Protein AF-0000000079853721 (afdb_homodimer)

Solvent-accessible surface area (backbone atoms only — not comparable to full-atom values): 17428 Å² total; per-residue (Å²): 110,68,63,58,52,51,51,51,51,51,57,69,67,42,56,65,66,54,44,51,52,56,44,37,73,60,39,28,44,70,46,52,76,46,48,70,42,84,54,47,46,58,46,92,50,29,60,43,34,37,37,31,34,40,27,36,40,35,49,54,22,34,38,36,37,49,49,72,69,41,55,60,40,28,73,72,57,79,36,62,90,55,81,46,73,24,47,33,38,35,36,38,28,25,29,38,27,42,48,16,36,41,36,45,54,25,39,39,29,36,43,18,27,39,33,61,55,11,32,36,78,58,67,39,64,55,40,23,30,28,36,15,75,69,41,39,80,76,48,40,44,67,56,51,44,69,75,39,69,89,63,53,40,78,51,72,85,46,53,72,69,55,41,49,53,52,50,28,61,75,67,70,103,108,69,64,59,50,52,51,50,51,50,56,70,68,43,56,64,66,54,42,52,51,56,44,39,75,62,38,29,44,70,45,53,76,49,47,71,43,84,57,48,46,58,45,94,50,29,59,44,33,37,39,32,35,40,28,36,39,35,50,53,22,34,38,35,36,49,51,67,61,43,55,35,38,27,74,71,58,81,36,63,54,44,40,40,68,24,46,33,39,36,36,38,43,24,43,40,26,42,46,16,35,41,36,46,55,25,39,39,27,36,49,19,36,41,33,60,54,11,31,38,77,56,68,39,62,54,41,23,29,30,37,41,50,62,42,38,80,76,46,39,44,66,56,51,43,71,76,40,68,88,71,67,79,93,51,88,85,46,52,73,68,57,41,51,52,53,49,30,61,76,67,66,106

InterPro domains:
  IPR001451 Hexapeptide repeat [PF14602] (90-122)
  IPR011004 Trimeric LpxA-like superfamily [SSF51161] (23-145)
  IPR018357 Hexapeptide transferase, conserved site [PS00101] (96-124)
  IPR050179 Transferase hexapeptide repeat [PTHR43300] (20-149)

Sequence (346 aa):
MVKKIMQKIAFDLAKGEKVNNILRRKGITIGKNCELHKNVIWGSEPYLIELGDNVRVTEGVKFITHDGGAWVLRNDGRLKNADLFGRIVVKDNVHIGLNSILMPGVTIGSNSVVGCGAIVTKDVPENTIVAGVPARVIETIDEYYEKNKDKCDYTKHMDSNEKREYLNKKYALMVKKIMQKIAFDLAKGEKVNNILRRKGITIGKNCELHKNVIWGSEPYLIELGDNVRVTEGVKFITHDGGAWVLRNDGRLKNADLFGRIVVKDNVHIGLNSILMPGVTIGSNSVVGCGAIVTKDVPENTIVAGVPARVIETIDEYYEKNKDKCDYTKHMDSNEKREYLNKKYAL

Secondary structure (DSSP, 8-state):
-HHHHHHHHHHHH--THHHHHHHHHTT-EE-SS-EE-SS-B--S-GGGEEE-SSEEE-TT-EE--B-TTHHHHHHTTTTTT---B--EEE-SSEEE-TT-EEPTT-EEPSSEEE-TT-EE-S-B-TTEEEETTTTEEEEEHHHHHHHHTTT-B--TT--HHHHHHHHHHHHT-/-HHHHHHHHHHHH--THHHHHHHHHTT-EE-SS-EE-SS-B--S-GGGEEE-SS-EE-TT-EE--B-TTHHHHHHTTTTTT-B-B--EEE-SS-EE-TT-EEPTT-EEPSS-EEPTT-EE-S-B-TTEEEETTTTEEEEEHHHHHHHHTTT----TTS-HHHHHHHHHHHHT-

Foldseek 3Di:
DVVVVVVVVVCVPDADVRVVVVLVVVQEAEEAPEHEDSQEACEPPVVLEYAYEQEYHDHQEYEHFWDPVCVVCCVVPNAPPDTGGAHEYEYYNEYEAANEYEYGHEYEAACEYEYHNEYDPYYHHHQFYWGDVPIDTDGGVVVVCVVCVVPDDPCPVPDPVRVVVVVCVVVVD/DVVVVVVVVVCVPDADVRVVVVLVVVQEAEEAPEHEDSQEACEPCVNLEYAYYQEYHDHQEYEHFWDPVCVVVCVVPNQPPDIGGAHEYEYYNEYEAANEYEYGHEYEAACEYEYHNEYDPYYHYHQFYWGDVPIDTPGGVVVVCVVCVVPDDPCVVPDPVRVVVVVCVVVVD

Structure (mmCIF, N/CA/C/O backbone):
data_AF-0000000079853721-model_v1
#
loop_
_entity.id
_entity.type
_entity.pdbx_description
1 polymer Acyltransferase
#
loop_
_atom_site.group_PDB
_atom_site.id
_atom_site.type_symbol
_atom_site.label_atom_id
_atom_site.label_alt_id
_atom_site.label_comp_id
_atom_site.label_asym_id
_atom_site.label_entity_id
_atom_site.label_seq_id
_atom_site.pdbx_PDB_ins_code
_atom_site.Cartn_x
_atom_site.Cartn_y
_atom_site.Cartn_z
_atom_site.occupancy
_atom_site.B_iso_or_equiv
_atom_site.auth_seq_id
_atom_site.auth_comp_id
_atom_site.auth_asym_id
_atom_site.auth_atom_id
_atom_site.pdbx_PDB_model_num
ATOM 1 N N . MET A 1 1 ? -7.699 -28.906 16.547 1 69.5 1 MET A N 1
ATOM 2 C CA . MET A 1 1 ? -7.723 -27.484 16.875 1 69.5 1 MET A CA 1
ATOM 3 C C . MET A 1 1 ? -6.355 -27.016 17.359 1 69.5 1 MET A C 1
ATOM 5 O O . MET A 1 1 ? -5.84 -25.984 16.891 1 69.5 1 MET A O 1
ATOM 9 N N . VAL A 1 2 ? -5.828 -27.781 18.219 1 75.62 2 VAL A N 1
ATOM 10 C CA . VAL A 1 2 ? -4.539 -27.438 18.797 1 75.62 2 VAL A CA 1
ATOM 11 C C . VAL A 1 2 ? -3.453 -27.469 17.734 1 75.62 2 VAL A C 1
ATOM 13 O O . VAL A 1 2 ? -2.604 -26.578 17.672 1 75.62 2 VAL A O 1
ATOM 16 N N . LYS A 1 3 ? -3.539 -28.406 16.812 1 76 3 LYS A N 1
ATOM 17 C CA . LYS A 1 3 ? -2.557 -28.531 15.742 1 76 3 LYS A CA 1
ATOM 18 C C . LYS A 1 3 ? -2.602 -27.328 14.805 1 76 3 LYS A C 1
ATOM 20 O O . LYS A 1 3 ? -1.56 -26.812 14.398 1 76 3 LYS A O 1
ATOM 25 N N . LYS A 1 4 ? -3.688 -26.969 14.469 1 80.69 4 LYS A N 1
ATOM 26 C CA . LYS A 1 4 ? -3.854 -25.812 13.586 1 80.69 4 LYS A CA 1
ATOM 27 C C . LYS A 1 4 ? -3.314 -24.547 14.234 1 80.69 4 LYS A C 1
ATOM 29 O O . LYS A 1 4 ? -2.713 -23.703 13.562 1 80.69 4 LYS A O 1
ATOM 34 N N . ILE A 1 5 ? -3.623 -24.375 15.414 1 83.31 5 ILE A N 1
ATOM 35 C CA . ILE A 1 5 ? -3.15 -23.219 16.172 1 83.31 5 ILE A CA 1
ATOM 36 C C . ILE A 1 5 ? -1.626 -23.234 16.234 1 83.31 5 ILE A C 1
ATOM 38 O O . ILE A 1 5 ? -0.979 -22.203 16.031 1 83.31 5 ILE A O 1
ATOM 42 N N . MET A 1 6 ? -1.067 -24.391 16.5 1 82.5 6 MET A N 1
ATOM 43 C CA . MET A 1 6 ? 0.384 -24.531 16.578 1 82.5 6 MET A CA 1
ATOM 44 C C . MET A 1 6 ? 1.036 -24.219 15.234 1 82.5 6 MET A C 1
ATOM 46 O O . MET A 1 6 ? 2.098 -23.594 15.188 1 82.5 6 MET A O 1
ATOM 50 N N . GLN A 1 7 ? 0.419 -24.688 14.203 1 81.62 7 GLN A N 1
ATOM 51 C CA . GLN A 1 7 ? 0.931 -24.422 12.867 1 81.62 7 GLN A CA 1
ATOM 52 C C . GLN A 1 7 ? 0.891 -22.922 12.555 1 81.62 7 GLN A C 1
ATOM 54 O O . GLN A 1 7 ? 1.818 -22.391 11.938 1 81.62 7 GLN A O 1
ATOM 59 N N . LYS A 1 8 ? -0.228 -22.359 12.953 1 82.94 8 LYS A N 1
ATOM 60 C CA . LYS A 1 8 ? -0.357 -20.906 12.75 1 82.94 8 LYS A CA 1
ATOM 61 C C . LYS A 1 8 ? 0.717 -20.156 13.523 1 82.94 8 LYS A C 1
ATOM 63 O O . LYS A 1 8 ? 1.312 -19.203 12.992 1 82.94 8 LYS A O 1
ATOM 68 N N . ILE A 1 9 ? 0.96 -20.469 14.656 1 84.88 9 ILE A N 1
ATOM 69 C CA . ILE A 1 9 ? 1.972 -19.828 15.492 1 84.88 9 ILE A CA 1
ATOM 70 C C . ILE A 1 9 ? 3.354 -20.031 14.883 1 84.88 9 ILE A C 1
ATOM 72 O O . ILE A 1 9 ? 4.148 -19.094 14.797 1 84.88 9 ILE A O 1
ATOM 76 N N . ALA A 1 10 ? 3.59 -21.219 14.445 1 81.25 10 ALA A N 1
ATOM 77 C CA . ALA A 1 10 ? 4.871 -21.531 13.812 1 81.25 10 ALA A CA 1
ATOM 78 C C . ALA A 1 10 ? 5.094 -20.656 12.578 1 81.25 10 ALA A C 1
ATOM 80 O O . ALA A 1 10 ? 6.199 -20.172 12.352 1 81.25 10 ALA A O 1
ATOM 81 N N . PHE A 1 11 ? 4.035 -20.562 11.875 1 84.81 11 PHE A N 1
ATOM 82 C CA . PHE A 1 11 ? 4.117 -19.719 10.688 1 84.81 11 PHE A CA 1
ATOM 83 C C . PHE A 1 11 ? 4.379 -18.266 11.07 1 84.81 11 PHE A C 1
ATOM 85 O O . PHE A 1 11 ? 5.207 -17.594 10.453 1 84.81 11 PHE A O 1
ATOM 92 N N . ASP A 1 12 ? 3.781 -17.844 12.062 1 86.94 12 ASP A N 1
ATOM 93 C CA . ASP A 1 12 ? 3.918 -16.469 12.516 1 86.94 12 ASP A CA 1
ATOM 94 C C . ASP A 1 12 ? 5.336 -16.188 13.008 1 86.94 12 ASP A C 1
ATOM 96 O O . ASP A 1 12 ? 5.844 -15.078 12.859 1 86.94 12 ASP A O 1
ATOM 100 N N . LEU A 1 13 ? 5.98 -17.125 13.43 1 88.31 13 LEU A N 1
ATOM 101 C CA . LEU A 1 13 ? 7.309 -16.969 14.016 1 88.31 13 LEU A CA 1
ATOM 102 C C . LEU A 1 13 ? 8.398 -17.203 12.969 1 88.31 13 LEU A C 1
ATOM 104 O O . LEU A 1 13 ? 9.555 -16.828 13.18 1 88.31 13 LEU A O 1
ATOM 108 N N . ALA A 1 14 ? 8.039 -17.812 11.914 1 87.31 14 ALA A N 1
ATOM 109 C CA . ALA A 1 14 ? 9.008 -18.172 10.883 1 87.31 14 ALA A CA 1
ATOM 110 C C . ALA A 1 14 ? 9.555 -16.922 10.195 1 87.31 14 ALA A C 1
ATOM 112 O O . ALA A 1 14 ? 8.891 -15.883 10.156 1 87.31 14 ALA A O 1
ATOM 113 N N . LYS A 1 15 ? 10.844 -17.094 9.766 1 87.94 15 LYS A N 1
ATOM 114 C CA . LYS A 1 15 ? 11.477 -16 9.031 1 87.94 15 LYS A CA 1
ATOM 115 C C . LYS A 1 15 ? 12.305 -16.531 7.867 1 87.94 15 LYS A C 1
ATOM 117 O O . LYS A 1 15 ? 12.773 -17.672 7.902 1 87.94 15 LYS A O 1
ATOM 122 N N . GLY A 1 16 ? 12.367 -15.68 6.906 1 91.19 16 GLY A N 1
ATOM 123 C CA . GLY A 1 16 ? 13.258 -16.016 5.809 1 91.19 16 GLY A CA 1
ATOM 124 C C . GLY A 1 16 ? 12.883 -17.297 5.102 1 91.19 16 GLY A C 1
ATOM 125 O O . GLY A 1 16 ? 11.734 -17.469 4.684 1 91.19 16 GLY A O 1
ATOM 126 N N . GLU A 1 17 ? 13.883 -18.172 4.996 1 94.06 17 GLU A N 1
ATOM 127 C CA . GLU A 1 17 ? 13.727 -19.391 4.211 1 94.06 17 GLU A CA 1
ATOM 128 C C . GLU A 1 17 ? 12.75 -20.344 4.883 1 94.06 17 GLU A C 1
ATOM 130 O O . GLU A 1 17 ? 12.125 -21.172 4.215 1 94.06 17 GLU A O 1
ATOM 135 N N . LYS A 1 18 ? 12.586 -20.234 6.145 1 94.62 18 LYS A N 1
ATOM 136 C CA . LYS A 1 18 ? 11.617 -21.078 6.824 1 94.62 18 LYS A CA 1
ATOM 137 C C . LYS A 1 18 ? 10.195 -20.781 6.348 1 94.62 18 LYS A C 1
ATOM 139 O O . LYS A 1 18 ? 9.383 -21.703 6.195 1 94.62 18 LYS A O 1
ATOM 144 N N . VAL A 1 19 ? 9.898 -19.516 6.125 1 96.12 19 VAL A N 1
ATOM 145 C CA . VAL A 1 19 ? 8.609 -19.125 5.559 1 96.12 19 VAL A CA 1
ATOM 146 C C . VAL A 1 19 ? 8.438 -19.75 4.176 1 96.12 19 VAL A C 1
ATOM 148 O O . VAL A 1 19 ? 7.406 -20.359 3.883 1 96.12 19 VAL A O 1
ATOM 151 N N . ASN A 1 20 ? 9.492 -19.672 3.379 1 97.88 20 ASN A N 1
ATOM 152 C CA . ASN A 1 20 ? 9.438 -20.203 2.02 1 97.88 20 ASN A CA 1
ATOM 153 C C . ASN A 1 20 ? 9.18 -21.703 2.014 1 97.88 20 ASN A C 1
ATOM 155 O O . ASN A 1 20 ? 8.391 -22.203 1.208 1 97.88 20 ASN A O 1
ATOM 159 N N . ASN A 1 21 ? 9.805 -22.375 2.916 1 97.06 21 ASN A N 1
ATOM 160 C CA . ASN A 1 21 ? 9.664 -23.828 2.975 1 97.06 21 ASN A CA 1
ATOM 161 C C . ASN A 1 21 ? 8.242 -24.234 3.359 1 97.06 21 ASN A C 1
ATOM 163 O O . ASN A 1 21 ? 7.707 -25.203 2.836 1 97.06 21 ASN A O 1
ATOM 167 N N . ILE A 1 22 ? 7.691 -23.516 4.27 1 96.38 22 ILE A N 1
ATOM 168 C CA . ILE A 1 22 ? 6.312 -23.781 4.656 1 96.38 22 ILE A CA 1
ATOM 169 C C . ILE A 1 22 ? 5.387 -23.578 3.461 1 96.38 22 ILE A C 1
ATOM 171 O O . ILE A 1 22 ? 4.496 -24.391 3.209 1 96.38 22 ILE A O 1
ATOM 175 N N . LEU A 1 23 ? 5.609 -22.531 2.732 1 97.44 23 LEU A N 1
ATOM 176 C CA . LEU A 1 23 ? 4.781 -22.219 1.573 1 97.44 23 LEU A CA 1
ATOM 177 C C . LEU A 1 23 ? 4.988 -23.25 0.463 1 97.44 23 LEU A C 1
ATOM 179 O O . LEU A 1 23 ? 4.043 -23.609 -0.242 1 97.44 23 LEU A O 1
ATOM 183 N N . ARG A 1 24 ? 6.191 -23.719 0.28 1 98.12 24 ARG A N 1
ATOM 184 C CA . ARG A 1 24 ? 6.445 -24.812 -0.668 1 98.12 24 ARG A CA 1
ATOM 185 C C . ARG A 1 24 ? 5.613 -26.031 -0.329 1 98.12 24 ARG A C 1
ATOM 187 O O . ARG A 1 24 ? 5.094 -26.703 -1.224 1 98.12 24 ARG A O 1
ATOM 194 N N . ARG A 1 25 ? 5.496 -26.328 0.915 1 96.44 25 ARG A N 1
ATOM 195 C CA . ARG A 1 25 ? 4.734 -27.484 1.345 1 96.44 25 ARG A CA 1
ATOM 196 C C . ARG A 1 25 ? 3.248 -27.312 1.05 1 96.44 25 ARG A C 1
ATOM 198 O O . ARG A 1 25 ? 2.506 -28.297 0.966 1 96.44 25 ARG A O 1
ATOM 205 N N . LYS A 1 26 ? 2.859 -26.094 0.938 1 95.44 26 LYS A N 1
ATOM 206 C CA . LYS A 1 26 ? 1.474 -25.812 0.575 1 95.44 26 LYS A CA 1
ATOM 207 C C . LYS A 1 26 ? 1.267 -25.922 -0.933 1 95.44 26 LYS A C 1
ATOM 209 O O . LYS A 1 26 ? 0.148 -25.766 -1.425 1 95.44 26 LYS A O 1
ATOM 214 N N . GLY A 1 27 ? 2.355 -26.094 -1.697 1 98 27 GLY A N 1
ATOM 215 C CA . GLY A 1 27 ? 2.232 -26.391 -3.117 1 98 27 GLY A CA 1
ATOM 216 C C . GLY A 1 27 ? 2.797 -25.281 -4 1 98 27 GLY A C 1
ATOM 217 O O . GLY A 1 27 ? 2.861 -25.438 -5.223 1 98 27 GLY A O 1
ATOM 218 N N . ILE A 1 28 ? 3.152 -24.156 -3.412 1 98.69 28 ILE A N 1
ATOM 219 C CA . ILE A 1 28 ? 3.715 -23.062 -4.211 1 98.69 28 ILE A CA 1
ATOM 220 C C . ILE A 1 28 ? 5.133 -23.438 -4.652 1 98.69 28 ILE A C 1
ATOM 222 O O . ILE A 1 28 ? 5.93 -23.922 -3.848 1 98.69 28 ILE A O 1
ATOM 226 N N . THR A 1 29 ? 5.453 -23.297 -5.926 1 98.88 29 THR A N 1
ATOM 227 C CA . THR A 1 29 ? 6.828 -23.406 -6.402 1 98.88 29 THR A CA 1
ATOM 228 C C . THR A 1 29 ? 7.598 -22.109 -6.156 1 98.88 29 THR A C 1
ATOM 230 O O . THR A 1 29 ? 7.207 -21.047 -6.637 1 98.88 29 THR A O 1
ATOM 233 N N . ILE A 1 30 ? 8.672 -22.219 -5.418 1 98.81 30 ILE A N 1
ATOM 234 C CA . ILE A 1 30 ? 9.43 -21.031 -5.023 1 98.81 30 ILE A CA 1
ATOM 235 C C . ILE A 1 30 ? 10.914 -21.25 -5.32 1 98.81 30 ILE A C 1
ATOM 237 O O . ILE A 1 30 ? 11.516 -22.203 -4.844 1 98.81 30 ILE A O 1
ATOM 241 N N . GLY A 1 31 ? 11.469 -20.312 -6.125 1 98.75 31 GLY A N 1
ATOM 242 C CA . GLY A 1 31 ? 12.891 -20.359 -6.445 1 98.75 31 GLY A CA 1
ATOM 243 C C . GLY A 1 31 ? 13.773 -19.938 -5.289 1 98.75 31 GLY A C 1
ATOM 244 O O . GLY A 1 31 ? 13.359 -20 -4.129 1 98.75 31 GLY A O 1
ATOM 245 N N . LYS A 1 32 ? 15.008 -19.531 -5.617 1 98.31 32 LYS A N 1
ATOM 246 C CA . LYS A 1 32 ? 16.016 -19.188 -4.621 1 98.31 32 LYS A CA 1
ATOM 247 C C . LYS A 1 32 ? 15.93 -17.719 -4.238 1 98.31 32 LYS A C 1
ATOM 249 O O . LYS A 1 32 ? 15.547 -16.875 -5.059 1 98.31 32 LYS A O 1
ATOM 254 N N . ASN A 1 33 ? 16.281 -17.391 -3.006 1 97.94 33 ASN A N 1
ATOM 255 C CA . ASN A 1 33 ? 16.484 -16.047 -2.504 1 97.94 33 ASN A CA 1
ATOM 256 C C . ASN A 1 33 ? 15.211 -15.203 -2.619 1 97.94 33 ASN A C 1
ATOM 258 O O . ASN A 1 33 ? 15.258 -14.062 -3.084 1 97.94 33 ASN A O 1
ATOM 262 N N . CYS A 1 34 ? 14.062 -15.789 -2.307 1 98.69 34 CYS A N 1
ATOM 263 C CA . CYS A 1 34 ? 12.797 -15.07 -2.285 1 98.69 34 CYS A CA 1
ATOM 264 C C . CYS A 1 34 ? 12.492 -14.539 -0.887 1 98.69 34 CYS A C 1
ATOM 266 O O . CYS A 1 34 ? 12.82 -15.188 0.109 1 98.69 34 CYS A O 1
ATOM 268 N N . GLU A 1 35 ? 12.016 -13.336 -0.799 1 98.38 35 GLU A N 1
ATOM 269 C CA . GLU A 1 35 ? 11.516 -12.75 0.437 1 98.38 35 GLU A CA 1
ATOM 270 C C . GLU A 1 35 ? 10 -12.555 0.379 1 98.38 35 GLU A C 1
ATOM 272 O O . GLU A 1 35 ? 9.508 -11.672 -0.328 1 98.38 35 GLU A O 1
ATOM 277 N N . LEU A 1 36 ? 9.266 -13.312 1.17 1 98.5 36 LEU A N 1
ATOM 278 C CA . LEU A 1 36 ? 7.809 -13.359 1.11 1 98.5 36 LEU A CA 1
ATOM 279 C C . LEU A 1 36 ? 7.195 -12.938 2.441 1 98.5 36 LEU A C 1
ATOM 281 O O . LEU A 1 3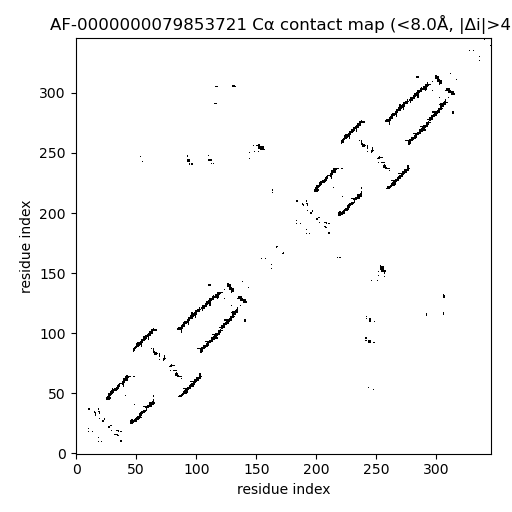6 ? 7.449 -13.562 3.473 1 98.5 36 LEU A O 1
ATOM 285 N N . HIS A 1 37 ? 6.41 -11.836 2.332 1 97.5 37 HIS A N 1
ATOM 286 C CA . HIS A 1 37 ? 5.746 -11.375 3.547 1 97.5 37 HIS A CA 1
ATOM 287 C C . HIS A 1 37 ? 4.734 -12.398 4.043 1 97.5 37 HIS A C 1
ATOM 289 O O . HIS A 1 37 ? 4.129 -13.117 3.246 1 97.5 37 HIS A O 1
ATOM 295 N N . LYS A 1 38 ? 4.473 -12.445 5.324 1 95.88 38 LYS A N 1
ATOM 296 C CA . LYS A 1 38 ? 3.602 -13.453 5.918 1 95.88 38 LYS A CA 1
ATOM 297 C C . LYS A 1 38 ? 2.131 -13.125 5.672 1 95.88 38 LYS A C 1
ATOM 299 O O . LYS A 1 38 ? 1.277 -14.016 5.688 1 95.88 38 LYS A O 1
ATOM 304 N N . ASN A 1 39 ? 1.902 -11.82 5.559 1 96.12 39 ASN A N 1
ATOM 305 C CA . ASN A 1 39 ? 0.534 -11.398 5.281 1 96.12 39 ASN A CA 1
ATOM 306 C C . ASN A 1 39 ? 0.265 -11.32 3.779 1 96.12 39 ASN A C 1
ATOM 308 O O . ASN A 1 39 ? 0.05 -10.227 3.238 1 96.12 39 ASN A O 1
ATOM 312 N N . VAL A 1 40 ? 0.252 -12.453 3.105 1 98.06 40 VAL A N 1
ATOM 313 C CA . VAL A 1 40 ? -0.043 -12.625 1.688 1 98.06 40 VAL A CA 1
ATOM 314 C C . VAL A 1 40 ? -1.135 -13.672 1.511 1 98.06 40 VAL A C 1
ATOM 316 O O . VAL A 1 40 ? -1.135 -14.703 2.197 1 98.06 40 VAL A O 1
ATOM 319 N N . ILE A 1 41 ? -2.086 -13.406 0.662 1 98.25 41 ILE A N 1
ATOM 320 C CA . ILE A 1 41 ? -3.098 -14.398 0.315 1 98.25 41 ILE A CA 1
ATOM 321 C C . ILE A 1 41 ? -2.672 -15.148 -0.943 1 98.25 41 ILE A C 1
ATOM 323 O O . ILE A 1 41 ? -2.521 -14.555 -2.012 1 98.25 41 ILE A O 1
ATOM 327 N N . TRP A 1 42 ? -2.57 -16.469 -0.885 1 98.25 42 TRP A N 1
ATOM 328 C CA . TRP A 1 42 ? -2.014 -17.266 -1.965 1 98.25 42 TRP A CA 1
ATOM 329 C C . TRP A 1 42 ? -3.119 -17.984 -2.73 1 98.25 42 TRP A C 1
ATOM 331 O O . TRP A 1 42 ? -2.844 -18.875 -3.549 1 98.25 42 TRP A O 1
ATOM 341 N N . GLY A 1 43 ? -4.336 -17.578 -2.459 1 95.75 43 GLY A N 1
ATOM 342 C CA . GLY A 1 43 ? -5.465 -18.188 -3.15 1 95.75 43 GLY A CA 1
ATOM 343 C C . GLY A 1 43 ? -5.816 -19.562 -2.623 1 95.75 43 GLY A C 1
ATOM 344 O O . GLY A 1 43 ? -5.102 -20.109 -1.779 1 95.75 43 GLY A O 1
ATOM 345 N N . SER A 1 44 ? -6.863 -20.172 -3.219 1 95.69 44 SER A N 1
ATOM 346 C CA . SER A 1 44 ? -7.34 -21.484 -2.793 1 95.69 44 SER A CA 1
ATOM 347 C C . SER A 1 44 ? -6.527 -22.609 -3.434 1 95.69 44 SER A C 1
ATOM 349 O O . SER A 1 44 ? -6.457 -23.719 -2.902 1 95.69 44 SER A O 1
ATOM 351 N N . GLU A 1 45 ? -5.926 -22.406 -4.492 1 97.75 45 GLU A N 1
ATOM 352 C CA . GLU A 1 45 ? -5.098 -23.359 -5.219 1 97.75 45 GLU A CA 1
ATOM 353 C C . GLU A 1 45 ? -3.648 -22.891 -5.293 1 97.75 45 GLU A C 1
ATOM 355 O O . GLU A 1 45 ? -3.133 -22.625 -6.383 1 97.75 45 GLU A O 1
ATOM 360 N N . PRO A 1 46 ? -3.014 -22.875 -4.164 1 98.19 46 PRO A N 1
ATOM 361 C CA . PRO A 1 46 ? -1.653 -22.328 -4.16 1 98.19 46 PRO A CA 1
ATOM 362 C C . PRO A 1 46 ? -0.71 -23.094 -5.082 1 98.19 46 PRO A C 1
ATOM 364 O O . PRO A 1 46 ? 0.304 -22.547 -5.527 1 98.19 46 PRO A O 1
ATOM 367 N N . TYR A 1 47 ? -0.991 -24.312 -5.406 1 98.56 47 TYR A N 1
ATOM 368 C CA . TYR A 1 47 ? -0.158 -25.141 -6.273 1 98.56 47 TYR A CA 1
ATOM 369 C C . TYR A 1 47 ? -0.217 -24.641 -7.715 1 98.56 47 TYR A C 1
ATOM 371 O O . TYR A 1 47 ? 0.486 -25.172 -8.586 1 98.56 47 TYR A O 1
ATOM 379 N N . LEU A 1 48 ? -1.002 -23.594 -7.977 1 98.81 48 LEU A N 1
ATOM 380 C CA . LEU A 1 48 ? -1.055 -22.969 -9.297 1 98.81 48 LEU A CA 1
ATOM 381 C C . LEU A 1 48 ? -0.089 -21.797 -9.383 1 98.81 48 LEU A C 1
ATOM 383 O O . LEU A 1 48 ? 0.037 -21.156 -10.438 1 98.81 48 LEU A O 1
ATOM 387 N N . ILE A 1 49 ? 0.624 -21.484 -8.352 1 98.94 49 ILE A N 1
ATOM 388 C CA . ILE A 1 49 ? 1.498 -20.312 -8.297 1 98.94 49 ILE A CA 1
ATOM 389 C C . ILE A 1 49 ? 2.955 -20.766 -8.398 1 98.94 49 ILE A C 1
ATOM 391 O O . ILE A 1 49 ? 3.377 -21.688 -7.711 1 98.94 49 ILE A O 1
ATOM 395 N N . GLU A 1 50 ? 3.725 -20.094 -9.227 1 98.94 50 GLU A N 1
ATOM 396 C CA . GLU A 1 50 ? 5.16 -20.297 -9.375 1 98.94 50 GLU A CA 1
ATOM 397 C C . GLU A 1 50 ? 5.926 -18.984 -9.242 1 98.94 50 GLU A C 1
ATOM 399 O O . GLU A 1 50 ? 5.602 -18 -9.914 1 98.94 50 GLU A O 1
ATOM 404 N N . LEU A 1 51 ? 6.859 -18.969 -8.391 1 98.94 51 LEU A N 1
ATOM 405 C CA . LEU A 1 51 ? 7.789 -17.859 -8.227 1 98.94 51 LEU A CA 1
ATOM 406 C C . LEU A 1 51 ? 9.203 -18.266 -8.625 1 98.94 51 LEU A C 1
ATOM 408 O O . LEU A 1 51 ? 9.711 -19.297 -8.156 1 98.94 51 LEU A O 1
ATOM 412 N N . GLY A 1 52 ? 9.852 -17.5 -9.508 1 98.94 52 GLY A N 1
ATOM 413 C CA . GLY A 1 52 ? 11.25 -17.719 -9.844 1 98.94 52 GLY A CA 1
ATOM 414 C C . GLY A 1 52 ? 12.203 -17.344 -8.727 1 98.94 52 GLY A C 1
ATOM 415 O O . GLY A 1 52 ? 11.852 -17.438 -7.547 1 98.94 52 GLY A O 1
ATOM 416 N N . ASP A 1 53 ? 13.5 -17.031 -9.109 1 98.88 53 ASP A N 1
ATOM 417 C CA . ASP A 1 53 ? 14.523 -16.641 -8.148 1 98.88 53 ASP A CA 1
ATOM 418 C C . ASP A 1 53 ? 14.453 -15.133 -7.855 1 98.88 53 ASP A C 1
ATOM 420 O O . ASP A 1 53 ? 14.086 -14.344 -8.727 1 98.88 53 ASP A O 1
ATOM 424 N N . ASN A 1 54 ? 14.773 -14.711 -6.637 1 98.75 54 ASN A N 1
ATOM 425 C CA . ASN A 1 54 ? 14.898 -13.305 -6.258 1 98.75 54 ASN A CA 1
ATOM 426 C C . ASN A 1 54 ? 13.578 -12.562 -6.426 1 98.75 54 ASN A C 1
ATOM 428 O O . ASN A 1 54 ? 13.547 -11.477 -7.02 1 98.75 54 ASN A O 1
ATOM 432 N N . VAL A 1 55 ? 12.531 -13.188 -5.914 1 98.94 55 VAL A N 1
ATOM 433 C CA . VAL A 1 55 ? 11.219 -12.555 -5.926 1 98.94 55 VAL A CA 1
ATOM 434 C C . VAL A 1 55 ? 10.883 -12.023 -4.535 1 98.94 55 VAL A C 1
ATOM 436 O O . VAL A 1 55 ? 11.078 -12.719 -3.535 1 98.94 55 VAL A O 1
ATOM 439 N N . ARG A 1 56 ? 10.5 -10.773 -4.48 1 98.88 56 ARG A N 1
ATOM 440 C CA . ARG A 1 56 ? 10.016 -10.18 -3.236 1 98.88 56 ARG A CA 1
ATOM 441 C C . ARG A 1 56 ? 8.516 -9.906 -3.309 1 98.88 56 ARG A C 1
ATOM 443 O O . ARG A 1 56 ? 8.047 -9.242 -4.238 1 98.88 56 ARG A O 1
ATOM 450 N N . VAL A 1 57 ? 7.73 -10.453 -2.406 1 98.88 57 VAL A N 1
ATOM 451 C CA . VAL A 1 57 ? 6.297 -10.227 -2.256 1 98.88 57 VAL A CA 1
ATOM 452 C C . VAL A 1 57 ? 6.02 -9.523 -0.929 1 98.88 57 VAL A C 1
ATOM 454 O O . VAL A 1 57 ? 6.348 -10.047 0.138 1 98.88 57 VAL A O 1
ATOM 457 N N . THR A 1 58 ? 5.383 -8.344 -1.016 1 98.31 58 THR A N 1
ATOM 458 C CA . THR A 1 58 ? 5.25 -7.512 0.172 1 98.31 58 THR A CA 1
ATOM 459 C C . THR A 1 58 ? 3.871 -7.684 0.801 1 98.31 58 THR A C 1
ATOM 461 O O . THR A 1 58 ? 3.084 -8.523 0.364 1 98.31 58 THR A O 1
ATOM 464 N N . GLU A 1 59 ? 3.639 -6.977 1.828 1 97.56 59 GLU A N 1
ATOM 465 C CA . GLU A 1 59 ? 2.469 -7.133 2.686 1 97.56 59 GLU A CA 1
ATOM 466 C C . GLU A 1 59 ? 1.18 -6.863 1.914 1 97.56 59 GLU A C 1
ATOM 468 O O . GLU A 1 59 ? 1.097 -5.898 1.152 1 97.56 59 GLU A O 1
ATOM 473 N N . GLY A 1 60 ? 0.179 -7.695 2.143 1 97.88 60 GLY A N 1
ATOM 474 C CA . GLY A 1 60 ? -1.171 -7.449 1.661 1 97.88 60 GLY A CA 1
ATOM 475 C C . GLY A 1 60 ? -1.378 -7.875 0.22 1 97.88 60 GLY A C 1
ATOM 476 O O . GLY A 1 60 ? -2.479 -7.742 -0.32 1 97.88 60 GLY A O 1
ATOM 477 N N . VAL A 1 61 ? -0.387 -8.414 -0.409 1 98.81 61 VAL A N 1
ATOM 478 C CA . VAL A 1 61 ? -0.515 -8.891 -1.782 1 98.81 61 VAL A CA 1
ATOM 479 C C . VAL A 1 61 ? -1.468 -10.086 -1.828 1 98.81 61 VAL A C 1
ATOM 481 O O . VAL A 1 61 ? -1.507 -10.891 -0.896 1 98.81 61 VAL A O 1
ATOM 484 N N . LYS A 1 62 ? -2.24 -10.203 -2.863 1 98.88 62 LYS A N 1
ATOM 485 C CA . LYS A 1 62 ? -3.172 -11.312 -3.062 1 98.88 62 LYS A CA 1
ATOM 486 C C . LYS A 1 62 ? -2.965 -11.969 -4.422 1 98.88 62 LYS A C 1
ATOM 488 O O . LYS A 1 62 ? -2.98 -11.289 -5.453 1 98.88 62 LYS A O 1
ATOM 493 N N . PHE A 1 63 ? -2.758 -13.242 -4.422 1 98.94 63 PHE A N 1
ATOM 494 C CA . PHE A 1 63 ? -2.799 -14.078 -5.617 1 98.94 63 PHE A CA 1
ATOM 495 C C . PHE A 1 63 ? -4.168 -14.727 -5.781 1 98.94 63 PHE A C 1
ATOM 497 O O . PHE A 1 63 ? -4.605 -15.492 -4.922 1 98.94 63 PHE A O 1
ATOM 504 N N . ILE A 1 64 ? -4.805 -14.391 -6.844 1 98.75 64 ILE A N 1
ATOM 505 C CA . ILE A 1 64 ? -6.117 -14.969 -7.117 1 98.75 64 ILE A CA 1
ATOM 506 C C . ILE A 1 64 ? -5.988 -16.062 -8.18 1 98.75 64 ILE A C 1
ATOM 508 O O . ILE A 1 64 ? -5.645 -15.773 -9.328 1 98.75 64 ILE A O 1
ATOM 512 N N . THR A 1 65 ? -6.324 -17.25 -7.828 1 98.5 65 THR A N 1
ATOM 513 C CA . THR A 1 65 ? -6.031 -18.359 -8.727 1 98.5 65 THR A CA 1
ATOM 514 C C . THR A 1 65 ? -7.293 -18.812 -9.461 1 98.5 65 THR A C 1
ATOM 516 O O . THR A 1 65 ? -7.254 -19.766 -10.25 1 98.5 65 THR A O 1
ATOM 519 N N . HIS A 1 66 ? -8.414 -18.219 -9.195 1 98.12 66 HIS A N 1
ATOM 520 C CA . HIS A 1 66 ? -9.625 -18.453 -9.969 1 98.12 66 HIS A CA 1
ATOM 521 C C . HIS A 1 66 ? -10.492 -17.203 -10.047 1 98.12 66 HIS A C 1
ATOM 523 O O . HIS A 1 66 ? -10.414 -16.328 -9.188 1 98.12 66 HIS A O 1
ATOM 529 N N . ASP A 1 67 ? -11.297 -17.203 -11.141 1 97.25 67 ASP A N 1
ATOM 530 C CA . ASP A 1 67 ? -12.164 -16.062 -11.375 1 97.25 67 ASP A CA 1
ATOM 531 C C . ASP A 1 67 ? -13.5 -16.219 -10.648 1 97.25 67 ASP A C 1
ATOM 533 O O . ASP A 1 67 ? -14.352 -17 -11.07 1 97.25 67 ASP A O 1
ATOM 537 N N . GLY A 1 68 ? -13.711 -15.461 -9.625 1 97 68 GLY A N 1
ATOM 538 C CA . GLY A 1 68 ? -14.945 -15.539 -8.859 1 97 68 GLY A CA 1
ATOM 539 C C . GLY A 1 68 ? -16.156 -15.055 -9.641 1 97 68 GLY A C 1
ATOM 540 O O . GLY A 1 68 ? -17.297 -15.336 -9.266 1 97 68 GLY A O 1
ATOM 541 N N . GLY A 1 69 ? -15.969 -14.312 -10.711 1 96.75 69 GLY A N 1
ATOM 542 C CA . GLY A 1 69 ? -17.062 -13.852 -11.555 1 96.75 69 GLY A CA 1
ATOM 543 C C . GLY A 1 69 ? -17.859 -14.992 -12.156 1 96.75 69 GLY A C 1
ATOM 544 O O . GLY A 1 69 ? -19.016 -14.797 -12.547 1 96.75 69 GLY A O 1
ATOM 545 N N . ALA A 1 70 ? -17.266 -16.156 -12.141 1 97.38 70 ALA A N 1
ATOM 546 C CA . ALA A 1 70 ? -17.969 -17.344 -12.648 1 97.38 70 ALA A CA 1
ATOM 547 C C . ALA A 1 70 ? -19.25 -17.594 -11.859 1 97.38 70 ALA A C 1
ATOM 549 O O . ALA A 1 70 ? -20.141 -18.312 -12.336 1 97.38 70 ALA A O 1
ATOM 550 N N . TRP A 1 71 ? -19.312 -17.047 -10.688 1 97.81 71 TRP A N 1
ATOM 551 C CA . TRP A 1 71 ? -20.484 -17.141 -9.836 1 97.81 71 TRP A CA 1
ATOM 552 C C . TRP A 1 71 ? -21.75 -16.75 -10.594 1 97.81 71 TRP A C 1
ATOM 554 O O . TRP A 1 71 ? -22.766 -17.453 -10.555 1 97.81 71 TRP A O 1
ATOM 564 N N . VAL A 1 72 ? -21.719 -15.664 -11.359 1 98.25 72 VAL A N 1
ATOM 565 C CA . VAL A 1 72 ? -22.859 -15.117 -12.078 1 98.25 72 VAL A CA 1
ATOM 566 C C . VAL A 1 72 ? -23.281 -16.094 -13.18 1 98.25 72 VAL A C 1
ATOM 568 O O . VAL A 1 72 ? -24.469 -16.375 -13.328 1 98.25 72 VAL A O 1
ATOM 571 N N . LEU A 1 73 ? -22.281 -16.578 -13.852 1 97.75 73 LEU A N 1
ATOM 572 C CA . LEU A 1 73 ? -22.562 -17.5 -14.953 1 97.75 73 LEU A CA 1
ATOM 573 C C . LEU A 1 73 ? -23.078 -18.844 -14.43 1 97.75 73 LEU A C 1
ATOM 575 O O . LEU A 1 73 ? -23.891 -19.484 -15.086 1 97.75 73 LEU A O 1
ATOM 579 N N . ARG A 1 74 ? -22.625 -19.312 -13.336 1 97.38 74 ARG A N 1
ATOM 580 C CA . ARG A 1 74 ? -23.125 -20.531 -12.711 1 97.38 74 ARG A CA 1
ATOM 581 C C . ARG A 1 74 ? -24.609 -20.391 -12.375 1 97.38 74 ARG A C 1
ATOM 583 O O . ARG A 1 74 ? -25.406 -21.281 -12.672 1 97.38 74 ARG A O 1
ATOM 590 N N . ASN A 1 75 ? -24.938 -19.234 -11.875 1 97.44 75 ASN A N 1
ATOM 591 C CA . ASN A 1 75 ? -26.266 -19.062 -11.312 1 97.44 75 ASN A CA 1
ATOM 592 C C . ASN A 1 75 ? -27.297 -18.734 -12.391 1 97.44 75 ASN A C 1
ATOM 594 O O . ASN A 1 75 ? -28.5 -18.922 -12.195 1 97.44 75 ASN A O 1
ATOM 598 N N . ASP A 1 76 ? -26.828 -18.188 -13.531 1 96.94 76 ASP A N 1
ATOM 599 C CA . ASP A 1 76 ? -27.797 -17.922 -14.578 1 96.94 76 ASP A CA 1
ATOM 600 C C . ASP A 1 76 ? -27.906 -19.109 -15.547 1 96.94 76 ASP A C 1
ATOM 602 O O . ASP A 1 76 ? -28.641 -19.047 -16.531 1 96.94 76 ASP A O 1
ATOM 606 N N . GLY A 1 77 ? -27.172 -20.172 -15.25 1 95.31 77 GLY A N 1
ATOM 607 C CA . GLY A 1 77 ? -27.328 -21.453 -15.938 1 95.31 77 GLY A CA 1
ATOM 608 C C . GLY A 1 77 ? -26.391 -21.609 -17.125 1 95.31 77 GLY A C 1
ATOM 609 O O . GLY A 1 77 ? -26.281 -22.703 -17.688 1 95.31 77 GLY A O 1
ATOM 610 N N . ARG A 1 78 ? -25.766 -20.656 -17.484 1 96.94 78 ARG A N 1
ATOM 611 C CA . ARG A 1 78 ? -24.922 -20.703 -18.672 1 96.94 78 ARG A CA 1
ATOM 612 C C . ARG A 1 78 ? -23.703 -21.578 -18.438 1 96.94 78 ARG A C 1
ATOM 614 O O . ARG A 1 78 ? -23.25 -22.281 -19.344 1 96.94 78 ARG A O 1
ATOM 621 N N . LEU A 1 79 ? -23.125 -21.594 -17.203 1 95.81 79 LEU A N 1
ATOM 622 C CA . LEU A 1 79 ? -21.969 -22.406 -16.828 1 95.81 79 LEU A CA 1
ATOM 623 C C . LEU A 1 79 ? -22.172 -23.094 -15.484 1 95.81 79 LEU A C 1
ATOM 625 O O . LEU A 1 79 ? -21.453 -22.812 -14.523 1 95.81 79 LEU A O 1
ATOM 629 N N . LYS A 1 80 ? -23.094 -24 -15.602 1 94.62 80 LYS A N 1
ATOM 630 C CA . LYS A 1 80 ? -23.469 -24.672 -14.359 1 94.62 80 LYS A CA 1
ATOM 631 C C . LYS A 1 80 ? -22.297 -25.469 -13.789 1 94.62 80 LYS A C 1
ATOM 633 O O . LYS A 1 80 ? -21.625 -26.203 -14.516 1 94.62 80 LYS A O 1
ATOM 638 N N . ASN A 1 81 ? -21.875 -25.25 -12.586 1 95.62 81 ASN A N 1
ATOM 639 C CA . ASN A 1 81 ? -20.875 -25.984 -11.812 1 95.62 81 ASN A CA 1
ATOM 640 C C . ASN A 1 81 ? -19.469 -25.766 -12.367 1 95.62 81 ASN A C 1
ATOM 642 O O . ASN A 1 81 ? -18.578 -26.594 -12.18 1 95.62 81 ASN A O 1
ATOM 646 N N . ALA A 1 82 ? -19.297 -24.656 -13.078 1 97.06 82 ALA A N 1
ATOM 647 C CA . ALA A 1 82 ? -18 -24.391 -13.711 1 97.06 82 ALA A CA 1
ATOM 648 C C . ALA A 1 82 ? -17.109 -23.547 -12.805 1 97.06 82 ALA A C 1
ATOM 650 O O . ALA A 1 82 ? -17.609 -22.734 -12.016 1 97.06 82 ALA A O 1
ATOM 651 N N . ASP A 1 83 ? -15.789 -23.781 -12.891 1 97.38 83 ASP A N 1
ATOM 652 C CA . ASP A 1 83 ? -14.75 -22.906 -12.359 1 97.38 83 ASP A CA 1
ATOM 653 C C . ASP A 1 83 ? -13.836 -22.391 -13.477 1 97.38 83 ASP A C 1
ATOM 655 O O . ASP A 1 83 ? -13.734 -23.016 -14.531 1 97.38 83 ASP A O 1
ATOM 659 N N . LEU A 1 84 ? -13.359 -21.234 -13.242 1 97.69 84 LEU A N 1
ATOM 660 C CA . LEU A 1 84 ? -12.391 -20.641 -14.164 1 97.69 84 LEU A CA 1
ATOM 661 C C . LEU A 1 84 ? -11.047 -20.438 -13.469 1 97.69 84 LEU A C 1
ATOM 663 O O . LEU A 1 84 ? -10.867 -19.453 -12.75 1 97.69 84 LEU A O 1
ATOM 667 N N . PHE A 1 85 ? -10.102 -21.328 -13.648 1 98.44 85 PHE A N 1
ATOM 668 C CA . PHE A 1 85 ? -8.789 -21.297 -13.008 1 98.44 85 PHE A CA 1
ATOM 669 C C . PHE A 1 85 ? -7.754 -20.656 -13.93 1 98.44 85 PHE A C 1
ATOM 671 O O . PHE A 1 85 ? -7.961 -20.578 -15.141 1 98.44 85 PHE A O 1
ATOM 678 N N . GLY A 1 86 ? -6.691 -20.094 -13.398 1 98.5 86 GLY A N 1
ATOM 679 C CA . GLY A 1 86 ? -5.527 -19.625 -14.125 1 98.5 86 GLY A CA 1
ATOM 680 C C . GLY A 1 86 ? -4.25 -19.672 -13.312 1 98.5 86 GLY A C 1
ATOM 681 O O . GLY A 1 86 ? -4.238 -19.297 -12.141 1 98.5 86 GLY A O 1
ATOM 682 N N . ARG A 1 87 ? -3.164 -20.156 -13.938 1 98.75 87 ARG A N 1
ATOM 683 C CA . ARG A 1 87 ? -1.858 -20.156 -13.289 1 98.75 87 ARG A CA 1
ATOM 684 C C . ARG A 1 87 ? -1.288 -18.75 -13.188 1 98.75 87 ARG A C 1
ATOM 686 O O . ARG A 1 87 ? -1.518 -17.922 -14.07 1 98.75 87 ARG A O 1
ATOM 693 N N . ILE A 1 88 ? -0.629 -18.516 -12.125 1 98.94 88 ILE A N 1
ATOM 694 C CA . ILE A 1 88 ? 0.122 -17.281 -11.977 1 98.94 88 ILE A CA 1
ATOM 695 C C . ILE A 1 88 ? 1.618 -17.578 -11.93 1 98.94 88 ILE A C 1
ATOM 697 O O . ILE A 1 88 ? 2.082 -18.328 -11.07 1 98.94 88 ILE A O 1
ATOM 701 N N . VAL A 1 89 ? 2.344 -17 -12.844 1 99 89 VAL A N 1
ATOM 702 C CA . VAL A 1 89 ? 3.779 -17.25 -12.938 1 99 89 VAL A CA 1
ATOM 703 C C . VAL A 1 89 ? 4.539 -15.938 -12.766 1 99 89 VAL A C 1
ATOM 705 O O . VAL A 1 89 ? 4.293 -14.969 -13.5 1 99 89 VAL A O 1
ATOM 708 N N . VAL A 1 90 ? 5.383 -15.859 -11.789 1 99 90 VAL A N 1
ATOM 709 C CA . VAL A 1 90 ? 6.289 -14.742 -11.562 1 99 90 VAL A CA 1
ATOM 710 C C . VAL A 1 90 ? 7.719 -15.164 -11.898 1 99 90 VAL A C 1
ATOM 712 O O . VAL A 1 90 ? 8.266 -16.078 -11.273 1 99 90 VAL A O 1
ATOM 715 N N . LYS A 1 91 ? 8.336 -14.484 -12.859 1 98.94 91 LYS A N 1
ATOM 716 C CA . LYS A 1 91 ? 9.695 -14.844 -13.273 1 98.94 91 LYS A CA 1
ATOM 717 C C . LYS A 1 91 ? 10.727 -14.266 -12.305 1 98.94 91 LYS A C 1
ATOM 719 O O . LYS A 1 91 ? 10.398 -13.938 -11.164 1 98.94 91 LYS A O 1
ATOM 724 N N . ASP A 1 92 ? 12.055 -14.273 -12.719 1 98.94 92 ASP A N 1
ATOM 725 C CA . ASP A 1 92 ? 13.156 -1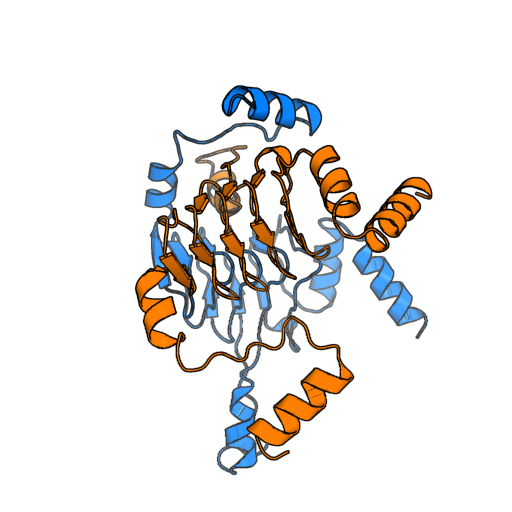3.969 -11.812 1 98.94 92 ASP A CA 1
ATOM 726 C C . ASP A 1 92 ? 13.266 -12.469 -11.57 1 98.94 92 ASP A C 1
ATOM 728 O O . ASP A 1 92 ? 13.023 -11.664 -12.477 1 98.94 92 ASP A O 1
ATOM 732 N N . ASN A 1 93 ? 13.656 -12.078 -10.352 1 98.88 93 ASN A N 1
ATOM 733 C CA . ASN A 1 93 ? 14.008 -10.711 -9.961 1 98.88 93 ASN A CA 1
ATOM 734 C C . ASN A 1 93 ? 12.836 -9.758 -10.125 1 98.88 93 ASN A C 1
ATOM 736 O O . ASN A 1 93 ? 12.938 -8.758 -10.836 1 98.88 93 ASN A O 1
ATOM 740 N N . VAL A 1 94 ? 11.773 -10.07 -9.438 1 98.94 94 VAL A N 1
ATOM 741 C CA . VAL A 1 94 ? 10.547 -9.289 -9.484 1 98.94 94 VAL A CA 1
ATOM 742 C C . VAL A 1 94 ? 10.211 -8.773 -8.086 1 98.94 94 VAL A C 1
ATOM 744 O O . VAL A 1 94 ? 10.367 -9.492 -7.098 1 98.94 94 VAL A O 1
ATOM 747 N N . HIS A 1 95 ? 9.852 -7.539 -7.945 1 98.94 95 HIS A N 1
ATOM 748 C CA . HIS A 1 95 ? 9.289 -6.949 -6.738 1 98.94 95 HIS A CA 1
ATOM 749 C C . HIS A 1 95 ? 7.789 -6.719 -6.887 1 98.94 95 HIS A C 1
ATOM 751 O O . HIS A 1 95 ? 7.348 -6.066 -7.832 1 98.94 95 HIS A O 1
ATOM 757 N N . ILE A 1 96 ? 7.012 -7.234 -6.012 1 98.94 96 ILE A N 1
ATOM 758 C CA . ILE A 1 96 ? 5.566 -7.043 -5.984 1 98.94 96 ILE A CA 1
ATOM 759 C C . ILE A 1 96 ? 5.18 -6.164 -4.801 1 98.94 96 ILE A C 1
ATOM 761 O O . ILE A 1 96 ? 5.316 -6.574 -3.645 1 98.94 96 ILE A O 1
ATOM 765 N N . GLY A 1 97 ? 4.625 -5 -5.117 1 98.69 97 GLY A N 1
ATOM 766 C CA . GLY A 1 97 ? 4.402 -3.949 -4.141 1 98.69 97 GLY A CA 1
ATOM 767 C C . GLY A 1 97 ? 3.197 -4.199 -3.256 1 98.69 97 GLY A C 1
ATOM 768 O O . GLY A 1 97 ? 2.322 -4.996 -3.602 1 98.69 97 GLY A O 1
ATOM 769 N N . LEU A 1 98 ? 3.109 -3.432 -2.213 1 98.25 98 LEU A N 1
ATOM 770 C CA . LEU A 1 98 ? 2.104 -3.553 -1.163 1 98.25 98 LEU A CA 1
ATOM 771 C C . LEU A 1 98 ? 0.698 -3.568 -1.757 1 98.25 98 LEU A C 1
ATOM 773 O O . LEU A 1 98 ? 0.392 -2.787 -2.66 1 98.25 98 LEU A O 1
ATOM 777 N N . ASN A 1 99 ? -0.166 -4.477 -1.229 1 98.19 99 ASN A N 1
ATOM 778 C CA . ASN A 1 99 ? -1.604 -4.504 -1.47 1 98.19 99 ASN A CA 1
ATOM 779 C C . ASN A 1 99 ? -1.922 -4.699 -2.949 1 98.19 99 ASN A C 1
ATOM 781 O O . ASN A 1 99 ? -3.023 -4.379 -3.4 1 98.19 99 ASN A O 1
ATOM 785 N N . SER A 1 100 ? -1.027 -5.156 -3.791 1 98.75 100 SER A N 1
ATOM 786 C CA . SER A 1 100 ? -1.338 -5.445 -5.188 1 98.75 100 SER A CA 1
ATOM 787 C C . SER A 1 100 ? -2.09 -6.766 -5.324 1 98.75 100 SER A C 1
ATOM 789 O O . SER A 1 100 ? -2.127 -7.562 -4.387 1 98.75 100 SER A O 1
ATOM 791 N N . ILE A 1 101 ? -2.787 -6.945 -6.426 1 98.94 101 ILE A N 1
ATOM 792 C CA . ILE A 1 101 ? -3.543 -8.156 -6.73 1 98.94 101 ILE A CA 1
ATOM 793 C C . ILE A 1 101 ? -3.098 -8.719 -8.078 1 98.94 101 ILE A C 1
ATOM 795 O O . ILE A 1 101 ? -3.021 -7.988 -9.07 1 98.94 101 ILE A O 1
ATOM 799 N N . LEU A 1 102 ? -2.721 -9.984 -8.133 1 98.94 102 LEU A N 1
ATOM 800 C CA . LEU A 1 102 ? -2.445 -10.703 -9.375 1 98.94 102 LEU A CA 1
ATOM 801 C C . LEU A 1 102 ? -3.613 -11.609 -9.742 1 98.94 102 LEU A C 1
ATOM 803 O O . LEU A 1 102 ? -3.955 -12.531 -8.992 1 98.94 102 LEU A O 1
ATOM 807 N N . MET A 1 103 ? -4.199 -11.367 -10.828 1 98.81 103 MET A N 1
ATOM 808 C CA . MET A 1 103 ? -5.387 -12.102 -11.258 1 98.81 103 MET A CA 1
ATOM 809 C C . MET A 1 103 ? -5.004 -13.438 -11.891 1 98.81 103 MET A C 1
ATOM 811 O O . MET A 1 103 ? -3.842 -13.656 -12.242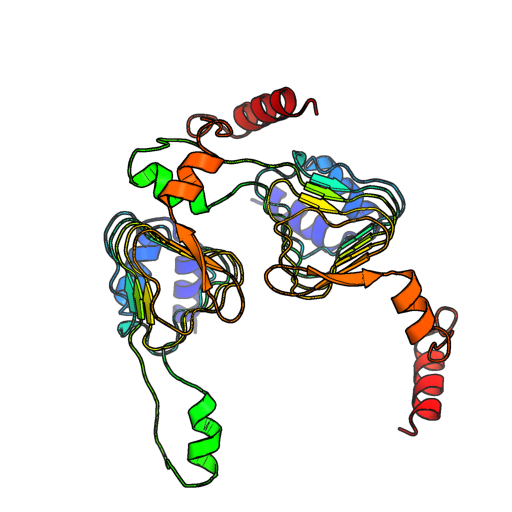 1 98.81 103 MET A O 1
ATOM 815 N N . PRO A 1 104 ? -5.988 -14.305 -12.055 1 98.75 104 PRO A N 1
ATOM 816 C CA . PRO A 1 104 ? -5.676 -15.617 -12.617 1 98.75 104 PRO A CA 1
ATOM 817 C C . PRO A 1 104 ? -5.117 -15.531 -14.039 1 98.75 104 PRO A C 1
ATOM 819 O O . PRO A 1 104 ? -5.605 -14.742 -14.852 1 98.75 104 PRO A O 1
ATOM 822 N N . GLY A 1 105 ? -4.074 -16.312 -14.305 1 98.75 105 GLY A N 1
ATOM 823 C CA . GLY A 1 105 ? -3.629 -16.516 -15.672 1 98.75 105 GLY A CA 1
ATOM 824 C C . GLY A 1 105 ? -2.529 -1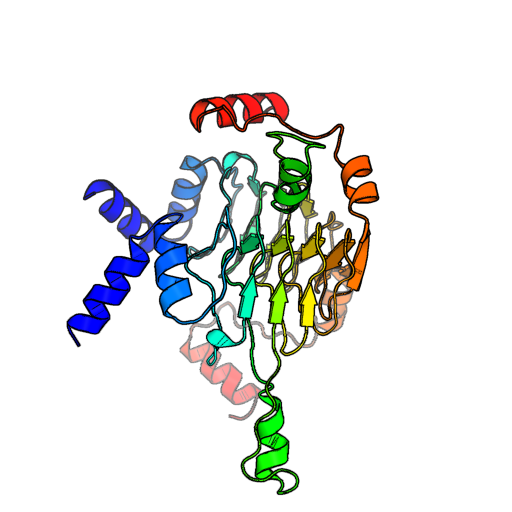5.547 -16.094 1 98.75 105 GLY A C 1
ATOM 825 O O . GLY A 1 105 ? -2.08 -15.57 -17.234 1 98.75 105 GLY A O 1
ATOM 826 N N . VAL A 1 106 ? -2.051 -14.758 -15.18 1 98.88 106 VAL A N 1
ATOM 827 C CA . VAL A 1 106 ? -1.094 -13.742 -15.594 1 98.88 106 VAL A CA 1
ATOM 828 C C . VAL A 1 106 ? 0.33 -14.258 -15.406 1 98.88 106 VAL A C 1
ATOM 830 O O . VAL A 1 106 ? 0.582 -15.102 -14.539 1 98.88 106 VAL A O 1
ATOM 833 N N . THR A 1 107 ? 1.224 -13.773 -16.156 1 98.94 107 THR A N 1
ATOM 834 C CA . THR A 1 107 ? 2.666 -13.953 -16.031 1 98.94 107 THR A CA 1
ATOM 835 C C . THR A 1 107 ? 3.365 -12.609 -15.828 1 98.94 107 THR A C 1
ATOM 837 O O . THR A 1 107 ? 3.104 -11.648 -16.547 1 98.94 107 THR A O 1
ATOM 840 N N . ILE A 1 108 ? 4.188 -12.523 -14.812 1 99 108 ILE A N 1
ATOM 841 C CA . ILE A 1 108 ? 5.031 -11.359 -14.594 1 99 108 ILE A CA 1
ATOM 842 C C . ILE A 1 108 ? 6.434 -11.617 -15.133 1 99 108 ILE A C 1
ATOM 844 O O . ILE A 1 108 ? 7.125 -12.531 -14.664 1 99 108 ILE A O 1
ATOM 848 N N . GLY A 1 109 ? 6.863 -10.812 -16.094 1 98.94 109 GLY A N 1
ATOM 849 C CA . GLY A 1 109 ? 8.172 -10.984 -16.703 1 98.94 109 GLY A CA 1
ATOM 850 C C . GLY A 1 109 ? 9.32 -10.656 -15.758 1 98.94 109 GLY A C 1
ATOM 851 O O . GLY A 1 109 ? 9.148 -9.883 -14.805 1 98.94 109 GLY A O 1
ATOM 852 N N . SER A 1 110 ? 10.531 -11.164 -16.125 1 98.94 110 SER A N 1
ATOM 853 C CA . SER A 1 110 ? 11.711 -10.984 -15.289 1 98.94 110 SER A CA 1
ATOM 854 C C . SER A 1 110 ? 12.102 -9.508 -15.195 1 98.94 110 SER A C 1
ATOM 856 O O . SER A 1 110 ? 11.812 -8.727 -16.109 1 98.94 110 SER A O 1
ATOM 858 N N . ASN A 1 111 ? 12.758 -9.172 -14.086 1 98.88 111 ASN A N 1
ATOM 859 C CA . ASN A 1 111 ? 13.281 -7.824 -13.875 1 98.88 111 ASN A CA 1
ATOM 860 C C . ASN A 1 111 ? 12.172 -6.777 -13.945 1 98.88 111 ASN A C 1
ATOM 862 O O . ASN A 1 111 ? 12.297 -5.781 -14.656 1 98.88 111 ASN A O 1
ATOM 866 N N . SER A 1 112 ? 11.109 -7.004 -13.195 1 98.94 112 SER A N 1
ATOM 867 C CA . SER A 1 112 ? 9.969 -6.098 -13.25 1 98.94 112 SER A CA 1
ATOM 868 C C . SER A 1 112 ? 9.492 -5.719 -11.852 1 98.94 112 SER A C 1
ATOM 870 O O . SER A 1 112 ? 9.875 -6.359 -10.867 1 98.94 112 SER A O 1
ATOM 872 N N . VAL A 1 113 ? 8.773 -4.66 -11.82 1 98.94 113 VAL A N 1
ATOM 873 C CA . VAL A 1 113 ? 8.203 -4.156 -10.578 1 98.94 113 VAL A CA 1
ATOM 874 C C . VAL A 1 113 ? 6.695 -3.984 -10.734 1 98.94 113 VAL A C 1
ATOM 876 O O . VAL A 1 113 ? 6.23 -3.396 -11.719 1 98.94 113 VAL A O 1
ATOM 879 N N . VAL A 1 114 ? 5.953 -4.578 -9.867 1 98.94 114 VAL A N 1
ATOM 880 C CA . VAL A 1 114 ? 4.531 -4.285 -9.727 1 98.94 114 VAL A CA 1
ATOM 881 C C . VAL A 1 114 ? 4.32 -3.26 -8.617 1 98.94 114 VAL A C 1
ATOM 883 O O . VAL A 1 114 ? 4.656 -3.514 -7.453 1 98.94 114 VAL A O 1
ATOM 886 N N . GLY A 1 115 ? 3.854 -2.107 -8.961 1 98.56 115 GLY A N 1
ATOM 887 C CA . GLY A 1 115 ? 3.674 -1.025 -8.008 1 98.56 115 GLY A CA 1
ATOM 888 C C . GLY A 1 115 ? 2.641 -1.336 -6.941 1 98.56 115 GLY A C 1
ATOM 889 O O . GLY A 1 115 ? 1.821 -2.242 -7.109 1 98.56 115 GLY A O 1
ATOM 890 N N . CYS A 1 116 ? 2.691 -0.561 -5.84 1 98.44 116 CYS A N 1
ATOM 891 C CA . CYS A 1 116 ? 1.731 -0.713 -4.754 1 98.44 116 CYS A CA 1
ATOM 892 C C . CYS A 1 116 ? 0.302 -0.576 -5.266 1 98.44 116 CYS A C 1
ATOM 894 O O . CYS A 1 116 ? 0.014 0.294 -6.09 1 98.44 116 CYS A O 1
ATOM 896 N N . GLY A 1 117 ? -0.571 -1.495 -4.773 1 98.19 117 GLY A N 1
ATOM 897 C CA . GLY A 1 117 ? -1.998 -1.39 -5.039 1 98.19 117 GLY A CA 1
ATOM 898 C C . GLY A 1 117 ? -2.369 -1.746 -6.465 1 98.19 117 GLY A C 1
ATOM 899 O O . GLY A 1 117 ? -3.549 -1.731 -6.828 1 98.19 117 GLY A O 1
ATOM 900 N N . ALA A 1 118 ? -1.446 -2.064 -7.309 1 98.56 118 ALA A N 1
ATOM 901 C CA . ALA A 1 118 ? -1.742 -2.383 -8.703 1 98.56 118 ALA A CA 1
ATOM 902 C C . ALA A 1 118 ? -2.582 -3.652 -8.812 1 98.56 118 ALA A C 1
ATOM 904 O O . ALA A 1 118 ? -2.416 -4.582 -8.016 1 98.56 118 ALA A O 1
ATOM 905 N N . ILE A 1 119 ? -3.5 -3.684 -9.758 1 98.88 119 ILE A N 1
ATOM 906 C CA . ILE A 1 119 ? -4.238 -4.895 -10.086 1 98.88 119 ILE A CA 1
ATOM 907 C C . ILE A 1 119 ? -3.818 -5.391 -11.469 1 98.88 119 ILE A C 1
ATOM 909 O O . ILE A 1 119 ? -4.133 -4.762 -12.484 1 98.88 119 ILE A O 1
ATOM 913 N N . VAL A 1 120 ? -3.121 -6.52 -11.531 1 98.94 120 VAL A N 1
ATOM 914 C CA . VAL A 1 120 ? -2.559 -7.074 -12.758 1 98.94 120 VAL A CA 1
ATOM 915 C C . VAL A 1 120 ? -3.561 -8.023 -13.398 1 98.94 120 VAL A C 1
ATOM 917 O O . VAL A 1 120 ? -3.838 -9.102 -12.867 1 98.94 120 VAL A O 1
ATOM 920 N N . THR A 1 121 ? -4.043 -7.656 -14.531 1 98.75 121 THR A N 1
ATOM 921 C CA . THR A 1 121 ? -5.078 -8.438 -15.203 1 98.75 121 THR A CA 1
ATOM 922 C C . THR A 1 121 ? -4.555 -9.008 -16.516 1 98.75 121 THR A C 1
ATOM 924 O O . THR A 1 121 ? -5.23 -9.812 -17.156 1 98.75 121 THR A O 1
ATOM 927 N N . LYS A 1 122 ? -3.396 -8.555 -16.953 1 98.69 122 LYS A N 1
ATOM 928 C CA . LYS A 1 122 ? -2.715 -9.062 -18.141 1 98.69 122 LYS A CA 1
ATOM 929 C C . LYS A 1 122 ? -1.232 -9.297 -17.859 1 98.69 122 LYS A C 1
ATOM 931 O O . LYS A 1 122 ? -0.699 -8.82 -16.859 1 98.69 122 LYS A O 1
ATOM 936 N N . ASP A 1 123 ? -0.625 -9.961 -18.781 1 98.94 123 ASP A N 1
ATOM 937 C CA . ASP A 1 123 ? 0.794 -10.258 -18.625 1 98.94 123 ASP A CA 1
ATOM 938 C C . ASP A 1 123 ? 1.62 -8.977 -18.547 1 98.94 123 ASP A C 1
ATOM 940 O O . ASP A 1 123 ? 1.308 -7.988 -19.219 1 98.94 123 ASP A O 1
ATOM 944 N N . VAL A 1 124 ? 2.688 -9.023 -17.766 1 98.94 124 VAL A N 1
ATOM 945 C CA . VAL A 1 124 ? 3.639 -7.93 -17.609 1 98.94 124 VAL A CA 1
ATOM 946 C C . VAL A 1 124 ? 4.922 -8.242 -18.375 1 98.94 124 VAL A C 1
ATOM 948 O O . VAL A 1 124 ? 5.586 -9.242 -18.109 1 98.94 124 VAL A O 1
ATOM 951 N N . PRO A 1 125 ? 5.27 -7.414 -19.328 1 98.88 125 PRO A N 1
ATOM 952 C CA . PRO A 1 125 ? 6.535 -7.656 -20.031 1 98.88 125 PRO A CA 1
ATOM 953 C C . PRO A 1 125 ? 7.746 -7.586 -19.094 1 98.88 125 PRO A C 1
ATOM 955 O O . PRO A 1 125 ? 7.699 -6.914 -18.062 1 98.88 125 PRO A O 1
ATOM 958 N N . GLU A 1 126 ? 8.797 -8.305 -19.484 1 98.88 126 GLU A N 1
ATOM 959 C CA . GLU A 1 126 ? 10.039 -8.211 -18.719 1 98.88 126 GLU A CA 1
ATOM 960 C C . GLU A 1 126 ? 10.617 -6.801 -18.766 1 98.88 126 GLU A C 1
ATOM 962 O O . GLU A 1 126 ? 10.297 -6.027 -19.672 1 98.88 126 GLU A O 1
ATOM 967 N N . ASN A 1 127 ? 11.344 -6.43 -17.75 1 98.88 127 ASN A N 1
ATOM 968 C CA . ASN A 1 127 ? 12.078 -5.172 -17.672 1 98.88 127 ASN A CA 1
ATOM 969 C C . ASN A 1 127 ? 11.141 -3.971 -17.672 1 98.88 127 ASN A C 1
ATOM 971 O O . ASN A 1 127 ? 11.422 -2.953 -18.312 1 98.88 127 ASN A O 1
ATOM 975 N N . THR A 1 128 ? 10.031 -4.098 -16.953 1 98.88 128 THR A N 1
ATOM 976 C CA . THR A 1 128 ? 9.094 -2.984 -16.906 1 98.88 128 THR A CA 1
ATOM 977 C C . THR A 1 128 ? 8.602 -2.754 -15.477 1 98.88 128 THR A C 1
ATOM 979 O O . THR A 1 128 ? 8.75 -3.619 -14.609 1 98.88 128 THR A O 1
ATOM 982 N N . ILE A 1 129 ? 8.117 -1.618 -15.242 1 98.69 129 ILE A N 1
ATOM 983 C CA . ILE A 1 129 ? 7.348 -1.266 -14.062 1 98.69 129 ILE A CA 1
ATOM 984 C C . ILE A 1 129 ? 5.879 -1.083 -14.438 1 98.69 129 ILE A C 1
ATOM 986 O O . ILE A 1 129 ? 5.562 -0.374 -15.398 1 98.69 129 ILE A O 1
ATOM 990 N N . VAL A 1 130 ? 4.988 -1.746 -13.742 1 98.81 130 VAL A N 1
ATOM 991 C CA . VAL A 1 130 ? 3.559 -1.584 -13.977 1 98.81 130 VAL A CA 1
ATOM 992 C C . VAL A 1 130 ? 2.885 -1.031 -12.727 1 98.81 130 VAL A C 1
ATOM 994 O O . VAL A 1 130 ? 3.346 -1.272 -11.609 1 98.81 130 VAL A O 1
ATOM 997 N N . ALA A 1 131 ? 1.851 -0.246 -12.891 1 98.31 131 ALA A N 1
ATOM 998 C CA . ALA A 1 131 ? 1.048 0.311 -11.805 1 98.31 131 ALA A CA 1
ATOM 999 C C . ALA A 1 131 ? -0.357 0.663 -12.289 1 98.31 131 ALA A C 1
ATOM 1001 O O . ALA A 1 131 ? -0.608 0.732 -13.492 1 98.31 131 ALA A O 1
ATOM 1002 N N . GLY A 1 132 ? -1.264 0.715 -11.266 1 97.81 132 GLY A N 1
ATOM 1003 C CA . GLY A 1 132 ? -2.611 1.164 -11.578 1 97.81 132 GLY A CA 1
ATOM 1004 C C . GLY A 1 132 ? -3.641 0.05 -11.516 1 97.81 132 GLY A C 1
ATOM 1005 O O . GLY A 1 132 ? -3.301 -1.101 -11.234 1 97.81 132 GLY A O 1
ATOM 1006 N N . VAL A 1 133 ? -4.969 0.414 -11.75 1 97.75 133 VAL A N 1
ATOM 1007 C CA . VAL A 1 133 ? -6.129 -0.471 -11.766 1 97.75 133 VAL A CA 1
ATOM 1008 C C . VAL A 1 133 ? -6.98 -0.183 -13 1 97.75 133 VAL A C 1
ATOM 1010 O O . VAL A 1 133 ? -7.723 0.799 -13.031 1 97.75 133 VAL A O 1
ATOM 1013 N N . PRO A 1 134 ? -6.875 -0.966 -14.039 1 98.06 134 PRO A N 1
ATOM 1014 C CA . PRO A 1 134 ? -5.953 -2.094 -14.18 1 98.06 134 PRO A CA 1
ATOM 1015 C C . PRO A 1 134 ? -4.5 -1.65 -14.352 1 98.06 134 PRO A C 1
ATOM 1017 O O . PRO A 1 134 ? -4.242 -0.505 -14.734 1 98.06 134 PRO A O 1
ATOM 1020 N N . ALA A 1 135 ? -3.561 -2.514 -14.07 1 98.56 135 ALA A N 1
ATOM 1021 C CA . ALA A 1 135 ? -2.137 -2.209 -14.172 1 98.56 135 ALA A CA 1
ATOM 1022 C C . ALA A 1 135 ? -1.729 -1.988 -15.625 1 98.56 135 ALA A C 1
ATOM 1024 O O . ALA A 1 135 ? -2.178 -2.711 -16.516 1 98.56 135 ALA A O 1
ATOM 1025 N N . ARG A 1 136 ? -0.889 -1.02 -15.82 1 98.38 136 ARG A N 1
ATOM 1026 C CA . ARG A 1 136 ? -0.28 -0.717 -17.109 1 98.38 136 ARG A CA 1
ATOM 1027 C C . ARG A 1 136 ? 1.211 -0.433 -16.953 1 98.38 136 ARG A C 1
ATOM 1029 O O . ARG A 1 136 ? 1.671 -0.057 -15.883 1 98.38 136 ARG A O 1
ATOM 1036 N N . VAL A 1 137 ? 1.919 -0.639 -18.078 1 98.56 137 VAL A N 1
ATOM 1037 C CA . VAL A 1 137 ? 3.334 -0.282 -18.078 1 98.56 137 VAL A CA 1
ATOM 1038 C C . VAL A 1 137 ? 3.484 1.229 -17.922 1 98.56 137 VAL A C 1
ATOM 1040 O O . VAL A 1 137 ? 2.895 1.998 -18.688 1 98.56 137 VAL A O 1
ATOM 1043 N N . ILE A 1 138 ? 4.324 1.677 -16.969 1 97.5 138 ILE A N 1
ATOM 1044 C CA . ILE A 1 138 ? 4.492 3.113 -16.781 1 97.5 138 ILE A CA 1
ATOM 1045 C C . ILE A 1 138 ? 5.91 3.521 -17.172 1 97.5 138 ILE A C 1
ATOM 1047 O O . ILE A 1 138 ? 6.152 4.676 -17.547 1 97.5 138 ILE A O 1
ATOM 1051 N N . GLU A 1 139 ? 6.879 2.68 -17.109 1 98.19 139 GLU A N 1
ATOM 1052 C CA . GLU A 1 139 ? 8.242 2.924 -17.562 1 98.19 139 GLU A CA 1
ATOM 1053 C C . GLU A 1 139 ? 9.039 1.625 -17.641 1 98.19 139 GLU A C 1
ATOM 1055 O O . GLU A 1 139 ? 8.57 0.574 -17.203 1 98.19 139 GLU A O 1
ATOM 1060 N N . THR A 1 140 ? 10.203 1.656 -18.25 1 98.75 140 THR A N 1
ATOM 1061 C CA . THR A 1 140 ? 11.125 0.523 -18.281 1 98.75 140 THR A CA 1
ATOM 1062 C C . THR A 1 140 ? 12.039 0.547 -17.047 1 98.75 140 THR A C 1
ATOM 1064 O O . THR A 1 140 ? 12.195 1.588 -16.406 1 98.75 140 THR A O 1
ATOM 1067 N N . ILE A 1 141 ? 12.625 -0.552 -16.766 1 98.56 141 ILE A N 1
ATOM 1068 C CA . ILE A 1 141 ? 13.586 -0.619 -15.672 1 98.56 141 ILE A CA 1
ATOM 1069 C C . ILE A 1 141 ? 14.781 0.279 -15.977 1 98.56 141 ILE A C 1
ATOM 1071 O O . ILE A 1 141 ? 15.352 0.892 -15.07 1 98.56 141 ILE A O 1
ATOM 1075 N N . ASP A 1 142 ? 15.141 0.384 -17.25 1 98.5 142 ASP A N 1
ATOM 1076 C CA . ASP A 1 142 ? 16.219 1.283 -17.641 1 98.5 142 ASP A CA 1
ATOM 1077 C C . ASP A 1 142 ? 15.875 2.732 -17.312 1 98.5 142 ASP A C 1
ATOM 1079 O O . ASP A 1 142 ? 16.719 3.471 -16.781 1 98.5 142 ASP A O 1
ATOM 1083 N N . GLU A 1 143 ? 14.703 3.158 -17.609 1 98.5 143 GLU A N 1
ATOM 1084 C CA . GLU A 1 143 ? 14.25 4.508 -17.266 1 98.5 143 GLU A CA 1
ATOM 1085 C C . GLU A 1 143 ? 14.227 4.723 -15.766 1 98.5 143 GLU A C 1
ATOM 1087 O O . GLU A 1 143 ? 14.633 5.777 -15.273 1 98.5 143 GLU A O 1
ATOM 1092 N N . TYR A 1 144 ? 13.797 3.773 -15.141 1 97.88 144 TYR A N 1
ATOM 1093 C CA . TYR A 1 144 ? 13.766 3.789 -13.68 1 97.88 144 TYR A CA 1
ATOM 1094 C C . TYR A 1 144 ? 15.164 3.957 -13.102 1 97.88 144 TYR A C 1
ATOM 1096 O O . TYR A 1 144 ? 15.367 4.746 -12.18 1 97.88 144 TYR A O 1
ATOM 1104 N N . TYR A 1 145 ? 16.078 3.199 -13.625 1 98.12 145 TYR A N 1
ATOM 1105 C CA . TYR A 1 145 ? 17.469 3.324 -13.219 1 98.12 145 TYR A CA 1
ATOM 1106 C C . TYR A 1 145 ? 17.984 4.734 -13.469 1 98.12 145 TYR A C 1
ATOM 1108 O O . TYR A 1 145 ? 18.578 5.355 -12.578 1 98.12 145 TYR A O 1
ATOM 1116 N N . GLU A 1 146 ? 17.719 5.254 -14.664 1 98.19 146 GLU A N 1
ATOM 1117 C CA . GLU A 1 146 ? 18.219 6.574 -15.039 1 98.19 146 GLU A CA 1
ATOM 1118 C C . GLU A 1 146 ? 17.641 7.66 -14.133 1 98.19 146 GLU A C 1
ATOM 1120 O O . GLU A 1 146 ? 18.344 8.609 -13.766 1 98.19 146 GLU A O 1
ATOM 1125 N N . LYS A 1 147 ? 16.469 7.512 -13.703 1 96.38 147 LYS A N 1
ATOM 1126 C CA . LYS A 1 147 ? 15.789 8.508 -12.883 1 96.38 147 LYS A CA 1
ATOM 1127 C C . LYS A 1 147 ? 16.328 8.508 -11.453 1 96.38 147 LYS A C 1
ATOM 1129 O O . LYS A 1 147 ? 16.281 9.531 -10.766 1 96.38 147 LYS A O 1
ATOM 1134 N N . ASN A 1 148 ? 16.906 7.336 -11.031 1 96.44 148 ASN A N 1
ATOM 1135 C CA . ASN A 1 148 ? 17.141 7.188 -9.602 1 96.44 148 ASN A CA 1
ATOM 1136 C C . ASN A 1 148 ? 18.625 6.992 -9.297 1 96.44 148 ASN A C 1
ATOM 1138 O O . ASN A 1 148 ? 19.031 7.055 -8.141 1 96.44 148 ASN A O 1
ATOM 1142 N N . LYS A 1 149 ? 19.469 6.785 -10.273 1 96 149 LYS A N 1
ATOM 1143 C CA . LYS A 1 149 ? 20.859 6.391 -10.086 1 96 149 LYS A CA 1
ATOM 1144 C C . LYS A 1 149 ? 21.609 7.434 -9.258 1 96 149 LYS A C 1
ATOM 1146 O O . LYS A 1 149 ? 22.547 7.094 -8.531 1 96 149 LYS A O 1
ATOM 1151 N N . ASP A 1 150 ? 21.219 8.727 -9.328 1 95.19 150 ASP A N 1
ATOM 1152 C CA . ASP A 1 150 ? 21.953 9.797 -8.656 1 95.19 150 ASP A CA 1
ATOM 1153 C C . ASP A 1 150 ? 21.297 10.164 -7.332 1 95.19 150 ASP A C 1
ATOM 1155 O O . ASP A 1 150 ? 21.734 11.086 -6.645 1 95.19 150 ASP A O 1
ATOM 1159 N N . LYS A 1 151 ? 20.266 9.43 -6.934 1 93.38 151 LYS A N 1
ATOM 1160 C CA . LYS A 1 151 ? 19.5 9.773 -5.738 1 93.38 151 LYS A CA 1
ATOM 1161 C C . LYS A 1 151 ? 19.609 8.68 -4.68 1 93.38 151 LYS A C 1
ATOM 1163 O O . LYS A 1 151 ? 19.031 8.797 -3.598 1 93.38 151 LYS A O 1
ATOM 1168 N N . CYS A 1 152 ? 20.375 7.715 -4.98 1 94.81 152 CYS A N 1
ATOM 1169 C CA . CYS A 1 152 ? 20.391 6.543 -4.113 1 94.81 152 CYS A CA 1
ATOM 1170 C C . CYS A 1 152 ? 21.297 6.77 -2.904 1 94.81 152 CYS A C 1
ATOM 1172 O O . CYS A 1 152 ? 22.188 7.613 -2.939 1 94.81 152 CYS A O 1
ATOM 1174 N N . ASP A 1 153 ? 20.953 6.062 -1.811 1 95.88 153 ASP A N 1
ATOM 1175 C CA . ASP A 1 153 ? 21.703 6.016 -0.566 1 95.88 153 ASP A CA 1
ATOM 1176 C C . ASP A 1 153 ? 22.219 4.605 -0.29 1 95.88 153 ASP A C 1
ATOM 1178 O O . ASP A 1 153 ? 21.469 3.639 -0.345 1 95.88 153 ASP A O 1
ATOM 1182 N N . TYR A 1 154 ? 23.5 4.496 -0.011 1 94.81 154 TYR A N 1
ATOM 1183 C CA . TYR A 1 154 ? 24.078 3.178 0.209 1 94.81 154 TYR A CA 1
ATOM 1184 C C . TYR A 1 154 ? 24.156 2.85 1.695 1 94.81 154 TYR A C 1
ATOM 1186 O O . TYR A 1 154 ? 25.234 2.854 2.293 1 94.81 154 TYR A O 1
ATOM 1194 N N . THR A 1 155 ? 22.969 2.535 2.256 1 94.25 155 THR A N 1
ATOM 1195 C CA . THR A 1 155 ? 22.828 2.436 3.703 1 94.25 155 THR A CA 1
ATOM 1196 C C . THR A 1 155 ? 22.625 0.983 4.129 1 94.25 155 THR A C 1
ATOM 1198 O O . THR A 1 155 ? 22.391 0.701 5.305 1 94.25 155 THR A O 1
ATOM 1201 N N . LYS A 1 156 ? 22.797 0.032 3.199 1 91.62 156 LYS A N 1
ATOM 1202 C CA . LYS A 1 156 ? 22.469 -1.359 3.49 1 91.62 156 LYS A CA 1
ATOM 1203 C C . LYS A 1 156 ? 23.391 -1.937 4.555 1 91.62 156 LYS A C 1
ATOM 1205 O O . LYS A 1 156 ? 23.047 -2.906 5.23 1 91.62 156 LYS A O 1
ATOM 1210 N N . HIS A 1 157 ? 24.516 -1.338 4.801 1 92 157 HIS A N 1
ATOM 1211 C CA . HIS A 1 157 ? 25.469 -1.83 5.777 1 92 157 HIS A CA 1
ATOM 1212 C C . HIS A 1 157 ? 25.266 -1.172 7.137 1 92 157 HIS A C 1
ATOM 1214 O O . HIS A 1 157 ? 25.891 -1.57 8.125 1 92 157 HIS A O 1
ATOM 1220 N N . MET A 1 158 ? 24.406 -0.208 7.234 1 94.38 158 MET A N 1
ATOM 1221 C CA . MET A 1 158 ? 24.203 0.587 8.445 1 94.38 158 MET A CA 1
ATOM 1222 C C . MET A 1 158 ? 23.172 -0.052 9.359 1 94.38 158 MET A C 1
ATOM 1224 O O . MET A 1 158 ? 22.188 -0.624 8.883 1 94.38 158 MET A O 1
ATOM 1228 N N . ASP A 1 159 ? 23.406 0.071 10.617 1 93.88 159 ASP A N 1
ATOM 1229 C CA . ASP A 1 159 ? 22.344 -0.292 11.555 1 93.88 159 ASP A CA 1
ATOM 1230 C C . ASP A 1 159 ? 21.297 0.825 11.664 1 93.88 159 ASP A C 1
ATOM 1232 O O . ASP A 1 159 ? 21.438 1.868 11.023 1 93.88 159 ASP A O 1
ATOM 1236 N N . SER A 1 160 ? 20.328 0.58 12.469 1 93.62 160 SER A N 1
ATOM 1237 C CA . SER A 1 160 ? 19.188 1.492 12.547 1 93.62 160 SER A CA 1
ATOM 1238 C C . SER A 1 160 ? 19.625 2.883 12.992 1 93.62 160 SER A C 1
ATOM 1240 O O . SER A 1 160 ? 19.172 3.889 12.438 1 93.62 160 SER A O 1
ATOM 1242 N N . ASN A 1 161 ? 20.484 2.975 14.023 1 95.44 161 ASN A N 1
ATOM 1243 C CA . ASN A 1 161 ? 20.953 4.262 14.539 1 95.44 161 ASN A CA 1
ATOM 1244 C C . ASN A 1 161 ? 21.797 5.004 13.508 1 95.44 161 ASN A C 1
ATOM 1246 O O . ASN A 1 161 ? 21.641 6.207 13.32 1 95.44 161 ASN A O 1
ATOM 1250 N N . GLU A 1 162 ? 22.688 4.297 12.883 1 96.44 162 GLU A N 1
ATOM 1251 C CA . GLU A 1 162 ? 23.531 4.887 11.844 1 96.44 162 GLU A CA 1
ATOM 1252 C C . GLU A 1 162 ? 22.688 5.426 10.695 1 96.44 162 GLU A C 1
ATOM 1254 O O . GLU A 1 162 ? 22.953 6.52 10.188 1 96.44 162 GLU A O 1
ATOM 1259 N N . LYS A 1 163 ? 21.766 4.625 10.266 1 95.88 163 LYS A N 1
ATOM 1260 C CA . LYS A 1 163 ? 20.875 5.031 9.18 1 95.88 163 LYS A CA 1
ATOM 1261 C C . LYS A 1 163 ? 20.109 6.293 9.547 1 95.88 163 LYS A C 1
ATOM 1263 O O . LYS A 1 163 ? 19.984 7.211 8.727 1 95.88 163 LYS A O 1
ATOM 1268 N N . ARG A 1 164 ? 19.609 6.34 10.75 1 95.88 164 ARG A N 1
ATOM 1269 C CA . ARG A 1 164 ? 18.859 7.516 11.195 1 95.88 164 ARG A CA 1
ATOM 1270 C C . ARG A 1 164 ? 19.75 8.758 11.18 1 95.88 164 ARG A C 1
ATOM 1272 O O . ARG A 1 164 ? 19.312 9.828 10.734 1 95.88 164 ARG A O 1
ATOM 1279 N N . GLU A 1 165 ? 20.969 8.664 11.664 1 96.75 165 GLU A N 1
ATOM 1280 C CA . GLU A 1 165 ? 21.906 9.789 11.656 1 96.75 165 GLU A CA 1
ATOM 1281 C C . GLU A 1 165 ? 22.203 10.242 10.234 1 96.75 165 GLU A C 1
ATOM 1283 O O . GLU A 1 165 ? 22.234 11.445 9.953 1 96.75 165 GLU A O 1
ATOM 1288 N N . TYR A 1 166 ? 22.453 9.234 9.398 1 96.94 166 TYR A N 1
ATOM 1289 C CA . TYR A 1 166 ? 22.719 9.531 7.996 1 96.94 166 TYR A CA 1
ATOM 1290 C C . TYR A 1 166 ? 21.562 10.305 7.371 1 96.94 166 TYR A C 1
ATOM 1292 O O . TYR A 1 166 ? 21.781 11.336 6.73 1 96.94 166 TYR A O 1
ATOM 1300 N N . LEU A 1 167 ? 20.328 9.805 7.578 1 96.56 167 LEU A N 1
ATOM 1301 C CA . LEU A 1 167 ? 19.141 10.406 6.961 1 96.56 167 LEU A CA 1
ATOM 1302 C C . LEU A 1 167 ? 18.844 11.758 7.586 1 96.56 167 LEU A C 1
ATOM 1304 O O . LEU A 1 167 ? 18.375 12.672 6.902 1 96.56 167 LEU A O 1
ATOM 1308 N N . ASN A 1 168 ? 19.078 11.93 8.914 1 95.69 168 ASN A N 1
ATOM 1309 C CA . ASN A 1 168 ? 18.938 13.227 9.562 1 95.69 168 ASN A CA 1
ATOM 1310 C C . ASN A 1 168 ? 19.844 14.273 8.93 1 95.69 168 ASN A C 1
ATOM 1312 O O . ASN A 1 168 ? 19.438 15.422 8.727 1 95.69 168 ASN A O 1
ATOM 1316 N N . LYS A 1 169 ? 21 13.906 8.703 1 95.94 169 LYS A N 1
ATOM 1317 C CA . LYS A 1 169 ? 21.938 14.82 8.07 1 95.94 169 LYS A CA 1
ATOM 1318 C C . LYS A 1 169 ? 21.531 15.125 6.633 1 95.94 169 LYS A C 1
ATOM 1320 O O . LYS A 1 169 ? 21.547 16.281 6.215 1 95.94 169 LYS A O 1
ATOM 1325 N N . LYS A 1 170 ? 21.203 14.023 5.887 1 94.75 170 LYS A N 1
ATOM 1326 C CA . LYS A 1 170 ? 20.828 14.164 4.48 1 94.75 170 LYS A CA 1
ATOM 1327 C C . LYS A 1 170 ? 19.672 15.156 4.312 1 94.75 170 LYS A C 1
ATOM 1329 O O . LYS A 1 170 ? 19.703 15.992 3.406 1 94.75 170 LYS A O 1
ATOM 1334 N N . TYR A 1 171 ? 18.672 15.016 5.191 1 93.56 171 TYR A N 1
ATOM 1335 C CA . TYR A 1 171 ? 17.453 15.789 5.023 1 93.56 171 TYR A CA 1
ATOM 1336 C C . TYR A 1 171 ? 17.406 16.969 6 1 93.56 171 TYR A C 1
ATOM 1338 O O . TYR A 1 171 ? 16.375 17.641 6.113 1 93.56 171 TYR A O 1
ATOM 1346 N N . ALA A 1 172 ? 18.422 17.234 6.734 1 92.75 172 ALA A N 1
ATOM 1347 C CA . ALA A 1 172 ? 18.531 18.344 7.691 1 92.75 172 ALA A CA 1
ATOM 1348 C C . ALA A 1 172 ? 17.391 18.312 8.703 1 92.75 172 ALA A C 1
ATOM 1350 O O . ALA A 1 172 ? 16.703 19.312 8.898 1 92.75 172 ALA A O 1
ATOM 1351 N N . LEU A 1 173 ? 17.219 17.203 9.336 1 88.94 173 LEU A N 1
ATOM 1352 C CA . LEU A 1 173 ? 16.156 16.984 10.305 1 88.94 173 LEU A CA 1
ATOM 1353 C C . LEU A 1 173 ? 16.656 17.203 11.727 1 88.94 173 LEU A C 1
ATOM 1355 O O . LEU A 1 173 ? 17.844 17.016 12 1 88.94 173 LEU A O 1
ATOM 1359 N N . MET B 1 1 ? 10.234 -8.703 26.484 1 71.62 1 MET B N 1
ATOM 1360 C CA . MET B 1 1 ? 8.953 -9.18 25.969 1 71.62 1 MET B CA 1
ATOM 1361 C C . MET B 1 1 ? 7.789 -8.477 26.672 1 71.62 1 MET B C 1
ATOM 1363 O O . MET B 1 1 ? 6.879 -7.969 26.016 1 71.62 1 MET B O 1
ATOM 1367 N N . VAL B 1 2 ? 7.926 -8.461 27.969 1 70.38 2 VAL B N 1
ATOM 1368 C CA . VAL B 1 2 ? 6.871 -7.848 28.766 1 70.38 2 VAL B CA 1
ATOM 1369 C C . VAL B 1 2 ? 6.781 -6.359 28.438 1 70.38 2 VAL B C 1
ATOM 1371 O O . VAL B 1 2 ? 5.684 -5.816 28.281 1 70.38 2 VAL B O 1
ATOM 1374 N N . LYS B 1 3 ? 7.832 -5.641 28.234 1 72.94 3 LYS B N 1
ATOM 1375 C CA . LYS B 1 3 ? 7.867 -4.211 27.953 1 72.94 3 LYS B CA 1
ATOM 1376 C C . LYS B 1 3 ? 7.223 -3.908 26.594 1 72.94 3 LYS B C 1
ATOM 1378 O O . LYS B 1 3 ? 6.461 -2.947 26.469 1 72.94 3 LYS B O 1
ATOM 1383 N N . LYS B 1 4 ? 7.566 -4.668 25.688 1 78.62 4 LYS B N 1
ATOM 1384 C CA . LYS B 1 4 ? 7 -4.48 24.359 1 78.62 4 LYS B CA 1
ATOM 1385 C C . LYS B 1 4 ? 5.488 -4.672 24.359 1 78.62 4 LYS B C 1
ATOM 1387 O O . LYS B 1 4 ? 4.758 -3.943 23.688 1 78.62 4 LYS B O 1
ATOM 1392 N N . ILE B 1 5 ? 5.074 -5.633 25.016 1 81.19 5 ILE B N 1
ATOM 1393 C CA . ILE B 1 5 ? 3.65 -5.922 25.156 1 81.19 5 ILE B CA 1
ATOM 1394 C C . ILE B 1 5 ? 2.955 -4.766 25.859 1 81.19 5 ILE B C 1
ATOM 1396 O O . ILE B 1 5 ? 1.888 -4.316 25.438 1 81.19 5 ILE B O 1
ATOM 1400 N N . MET B 1 6 ? 3.514 -4.258 26.953 1 81.56 6 MET B N 1
ATOM 1401 C CA . MET B 1 6 ? 2.943 -3.145 27.703 1 81.56 6 MET B CA 1
ATOM 1402 C C . MET B 1 6 ? 2.867 -1.889 26.844 1 81.56 6 MET B C 1
ATOM 1404 O O . MET B 1 6 ? 1.891 -1.14 26.906 1 81.56 6 MET B O 1
ATOM 1408 N N . GLN B 1 7 ? 3.896 -1.681 26.016 1 81.81 7 GLN B N 1
ATOM 1409 C CA . GLN B 1 7 ? 3.912 -0.533 25.125 1 81.81 7 GLN B CA 1
ATOM 1410 C C . GLN B 1 7 ? 2.809 -0.642 24.078 1 81.81 7 GLN B C 1
ATOM 1412 O O . GLN B 1 7 ? 2.152 0.35 23.75 1 81.81 7 GLN B O 1
ATOM 1417 N N . LYS B 1 8 ? 2.697 -1.894 23.625 1 83.06 8 LYS B N 1
ATOM 1418 C CA . LYS B 1 8 ? 1.633 -2.131 22.656 1 83.06 8 LYS B CA 1
ATOM 1419 C C . LYS B 1 8 ? 0.259 -1.885 23.266 1 83.06 8 LYS B C 1
ATOM 1421 O O . LYS B 1 8 ? -0.608 -1.272 22.641 1 83.06 8 LYS B O 1
ATOM 1426 N N . ILE B 1 9 ? 0.013 -2.34 24.359 1 84.5 9 ILE B N 1
ATOM 1427 C CA . ILE B 1 9 ? -1.254 -2.156 25.062 1 84.5 9 ILE B CA 1
ATOM 1428 C C . ILE B 1 9 ? -1.487 -0.671 25.328 1 84.5 9 ILE B C 1
ATOM 1430 O O . ILE B 1 9 ? -2.584 -0.157 25.094 1 84.5 9 ILE B O 1
ATOM 1434 N N . 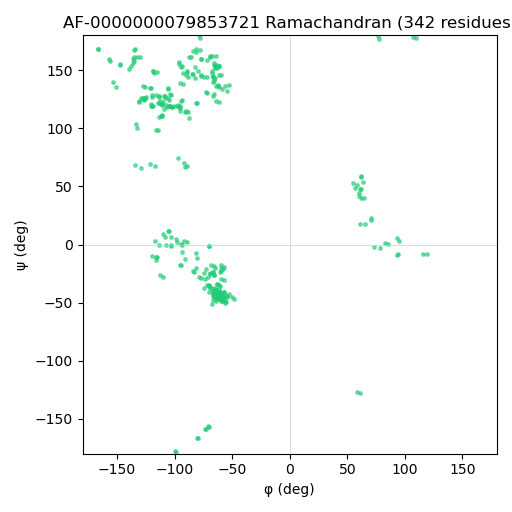ALA B 1 10 ? -0.492 0.006 25.75 1 81.69 10 ALA B N 1
ATOM 1435 C CA . ALA B 1 10 ? -0.598 1.438 26.016 1 81.69 10 ALA B CA 1
ATOM 1436 C C . ALA B 1 10 ? -0.981 2.203 24.75 1 81.69 10 ALA B C 1
ATOM 1438 O O . ALA B 1 10 ? -1.81 3.115 24.797 1 81.69 10 ALA B O 1
ATOM 1439 N N . PHE B 1 11 ? -0.402 1.787 23.734 1 85.81 11 PHE B N 1
ATOM 1440 C CA . PHE B 1 11 ? -0.724 2.418 22.469 1 85.81 11 PHE B CA 1
ATOM 1441 C C . PHE B 1 11 ? -2.17 2.139 22.078 1 85.81 11 PHE B C 1
ATOM 1443 O O . PHE B 1 11 ? -2.883 3.041 21.625 1 85.81 11 PHE B O 1
ATOM 1450 N N . ASP B 1 12 ? -2.539 0.96 22.312 1 87.5 12 ASP B N 1
ATOM 1451 C CA . ASP B 1 12 ? -3.895 0.558 21.953 1 87.5 12 ASP B CA 1
ATOM 1452 C C . ASP B 1 12 ? -4.934 1.313 22.781 1 87.5 12 ASP B C 1
ATOM 1454 O O . ASP B 1 12 ? -6.027 1.606 22.281 1 87.5 12 ASP B O 1
ATOM 1458 N N . LEU B 1 13 ? -4.59 1.722 23.875 1 89.25 13 LEU B N 1
ATOM 1459 C CA . LEU B 1 13 ? -5.527 2.375 24.781 1 89.25 13 LEU B CA 1
ATOM 1460 C C . LEU B 1 13 ? -5.457 3.893 24.641 1 89.25 13 LEU B C 1
ATOM 1462 O O . LEU B 1 13 ? -6.359 4.605 25.078 1 89.25 13 LEU B O 1
ATOM 1466 N N . ALA B 1 14 ? -4.422 4.379 24.062 1 87.81 14 ALA B N 1
ATOM 1467 C CA . ALA B 1 14 ? -4.211 5.82 23.922 1 87.81 14 ALA B CA 1
ATOM 1468 C C . ALA B 1 14 ? -5.238 6.438 22.984 1 87.81 14 ALA B C 1
ATOM 1470 O O . ALA B 1 14 ? -5.758 5.766 22.094 1 87.81 14 ALA B O 1
ATOM 1471 N N . LYS B 1 15 ? -5.562 7.727 23.344 1 87.88 15 LYS B N 1
ATOM 1472 C CA . LYS B 1 15 ? -6.484 8.469 22.484 1 87.88 15 LYS B CA 1
ATOM 1473 C C . LYS B 1 15 ? -6.02 9.914 22.297 1 87.88 15 LYS B C 1
ATOM 1475 O O . LYS B 1 15 ? -5.312 10.453 23.156 1 87.88 15 LYS B O 1
ATOM 1480 N N . GLY B 1 16 ? -6.449 10.414 21.188 1 91.06 16 GLY B N 1
ATOM 1481 C CA . GLY B 1 16 ? -6.207 11.828 20.969 1 91.06 16 GLY B CA 1
ATOM 1482 C C . GLY B 1 16 ? -4.738 12.195 21 1 91.06 16 GLY B C 1
ATOM 1483 O O . GLY B 1 16 ? -3.926 11.594 20.297 1 91.06 16 GLY B O 1
ATOM 1484 N N . GLU B 1 17 ? -4.391 13.156 21.797 1 93.81 17 GLU B N 1
ATOM 1485 C CA . GLU B 1 17 ? -3.047 13.734 21.828 1 93.81 17 GLU B CA 1
ATOM 1486 C C . GLU B 1 17 ? -2.037 12.734 22.391 1 93.81 17 GLU B C 1
ATOM 1488 O O . GLU B 1 17 ? -0.847 12.805 22.078 1 93.81 17 GLU B O 1
ATOM 1493 N N . LYS B 1 18 ? -2.512 11.836 23.188 1 94.38 18 LYS B N 1
ATOM 1494 C CA . LYS B 1 18 ? -1.606 10.82 23.703 1 94.38 18 LYS B CA 1
ATOM 1495 C C . LYS B 1 18 ? -1.052 9.953 22.578 1 94.38 18 LYS B C 1
ATOM 1497 O O . LYS B 1 18 ? 0.12 9.57 22.609 1 94.38 18 LYS B O 1
ATOM 1502 N N . VAL B 1 19 ? -1.911 9.617 21.625 1 95.94 19 VAL B N 1
ATOM 1503 C CA . VAL B 1 19 ? -1.473 8.883 20.438 1 95.94 19 VAL B CA 1
ATOM 1504 C C . VAL B 1 19 ? -0.413 9.695 19.688 1 95.94 19 VAL B C 1
ATOM 1506 O O . VAL B 1 19 ? 0.654 9.172 19.359 1 95.94 19 VAL B O 1
ATOM 1509 N N . ASN B 1 20 ? -0.68 10.992 19.531 1 97.75 20 ASN B N 1
ATOM 1510 C CA . ASN B 1 20 ? 0.24 11.859 18.812 1 97.75 20 ASN B CA 1
ATOM 1511 C C . ASN B 1 20 ? 1.601 11.93 19.5 1 97.75 20 ASN B C 1
ATOM 1513 O O . ASN B 1 20 ? 2.639 11.898 18.828 1 97.75 20 ASN B O 1
ATOM 1517 N N . ASN B 1 21 ? 1.568 11.992 20.766 1 96.94 21 ASN B N 1
ATOM 1518 C CA . ASN B 1 21 ? 2.811 12.102 21.516 1 96.94 21 ASN B CA 1
ATOM 1519 C C . ASN B 1 21 ? 3.658 10.844 2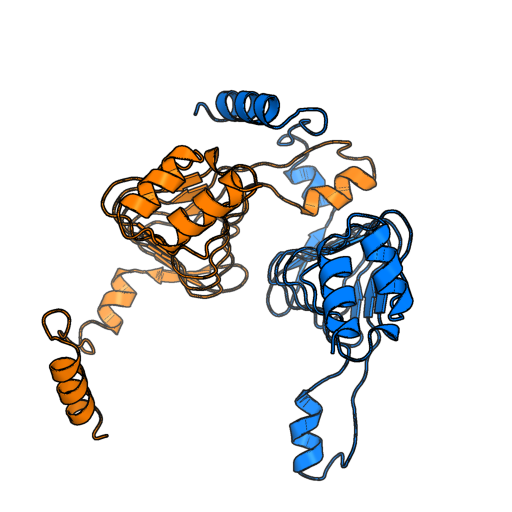1.391 1 96.94 21 ASN B C 1
ATOM 1521 O O . ASN B 1 21 ? 4.883 10.914 21.297 1 96.94 21 ASN B O 1
ATOM 1525 N N . ILE B 1 22 ? 3.002 9.719 21.453 1 96.25 22 ILE B N 1
ATOM 1526 C CA . ILE B 1 22 ? 3.715 8.461 21.266 1 96.25 22 ILE B CA 1
ATOM 1527 C C . ILE B 1 22 ? 4.359 8.43 19.875 1 96.25 22 ILE B C 1
ATOM 1529 O O . ILE B 1 22 ? 5.52 8.031 19.734 1 96.25 22 ILE B O 1
ATOM 1533 N N . LEU B 1 23 ? 3.676 8.867 18.891 1 97.38 23 LEU B N 1
ATOM 1534 C CA . LEU B 1 23 ? 4.18 8.867 17.516 1 97.38 23 LEU B CA 1
ATOM 1535 C C . LEU B 1 23 ? 5.309 9.883 17.359 1 97.38 23 LEU B C 1
ATOM 1537 O O . LEU B 1 23 ? 6.273 9.633 16.625 1 97.38 23 LEU B O 1
ATOM 1541 N N . ARG B 1 24 ? 5.211 11.016 18 1 97.81 24 ARG B N 1
ATOM 1542 C CA . ARG B 1 24 ? 6.312 11.977 18 1 97.81 24 ARG B CA 1
ATOM 1543 C C . ARG B 1 24 ? 7.59 11.344 18.531 1 97.81 24 ARG B C 1
ATOM 1545 O O . ARG B 1 24 ? 8.68 11.594 18.031 1 97.81 24 ARG B O 1
ATOM 1552 N N . ARG B 1 25 ? 7.457 10.555 19.547 1 95.69 25 ARG B N 1
ATOM 1553 C CA . ARG B 1 25 ? 8.617 9.906 20.156 1 95.69 25 ARG B CA 1
ATOM 1554 C C . ARG B 1 25 ? 9.242 8.898 19.188 1 95.69 25 ARG B C 1
ATOM 1556 O O . ARG B 1 25 ? 10.422 8.57 19.312 1 95.69 25 ARG B O 1
ATOM 1563 N N . LYS B 1 26 ? 8.461 8.43 18.266 1 94.19 26 LYS B N 1
ATOM 1564 C CA . LYS B 1 26 ? 8.969 7.523 17.25 1 94.19 26 LYS B CA 1
ATOM 1565 C C . LYS B 1 26 ? 9.68 8.289 16.141 1 94.19 26 LYS B C 1
ATOM 1567 O O . LYS B 1 26 ? 10.25 7.684 15.227 1 94.19 26 LYS B O 1
ATOM 1572 N N . GLY B 1 27 ? 9.523 9.648 16.125 1 96.5 27 GLY B N 1
ATOM 1573 C CA . GLY B 1 27 ? 10.305 10.461 15.203 1 96.5 27 GLY B CA 1
ATOM 1574 C C . GLY B 1 27 ? 9.445 11.25 14.234 1 96.5 27 GLY B C 1
ATOM 1575 O O . GLY B 1 27 ? 9.961 12.062 13.461 1 96.5 27 GLY B O 1
ATOM 1576 N N . ILE B 1 28 ? 8.18 10.984 14.227 1 98.38 28 ILE B N 1
ATOM 1577 C CA . ILE B 1 28 ? 7.301 11.703 13.312 1 98.38 28 ILE B CA 1
ATOM 1578 C C . ILE B 1 28 ? 7.109 13.141 13.805 1 98.38 28 ILE B C 1
ATOM 1580 O O . ILE B 1 28 ? 6.879 13.367 14.992 1 98.38 28 ILE B O 1
ATOM 1584 N N . THR B 1 29 ? 7.277 14.109 12.93 1 98.69 29 THR B N 1
ATOM 1585 C CA . THR B 1 29 ? 6.914 15.484 13.25 1 98.69 29 THR B CA 1
ATOM 1586 C C . THR B 1 29 ? 5.414 15.703 13.07 1 98.69 29 THR B C 1
ATOM 1588 O O . THR B 1 29 ? 4.875 15.5 11.984 1 98.69 29 THR B O 1
ATOM 1591 N N . ILE B 1 30 ? 4.766 16.125 14.164 1 98.75 30 ILE B N 1
ATOM 1592 C CA . ILE B 1 30 ? 3.314 16.266 14.141 1 98.75 30 ILE B CA 1
ATOM 1593 C C . ILE B 1 30 ? 2.92 17.641 14.688 1 98.75 30 ILE B C 1
ATOM 1595 O O . ILE B 1 30 ? 3.279 17.984 15.812 1 98.75 30 ILE B O 1
ATOM 1599 N N . GLY B 1 31 ? 2.191 18.391 13.852 1 98.75 31 GLY B N 1
ATOM 1600 C CA . GLY B 1 31 ? 1.694 19.688 14.258 1 98.75 31 GLY B CA 1
ATOM 1601 C C . GLY B 1 31 ? 0.554 19.609 15.25 1 98.75 31 GLY B C 1
ATOM 1602 O O . GLY B 1 31 ? 0.4 18.609 15.953 1 98.75 31 GLY B O 1
ATOM 1603 N N . LYS B 1 32 ? -0.253 20.719 15.344 1 98.44 32 LYS B N 1
ATOM 1604 C CA . LYS B 1 32 ? -1.333 20.844 16.312 1 98.44 32 LYS B CA 1
ATOM 1605 C C . LYS B 1 32 ? -2.645 20.297 15.758 1 98.44 32 LYS B C 1
ATOM 1607 O O . LYS B 1 32 ? -2.885 20.344 14.555 1 98.44 32 LYS B O 1
ATOM 1612 N N . ASN B 1 33 ? -3.465 19.766 16.672 1 98.19 33 ASN B N 1
ATOM 1613 C CA . ASN B 1 33 ? -4.848 19.375 16.406 1 98.19 33 ASN B CA 1
ATOM 1614 C C . ASN B 1 33 ? -4.926 18.312 15.312 1 98.19 33 ASN B C 1
ATOM 1616 O O . ASN B 1 33 ? -5.73 18.438 14.383 1 98.19 33 ASN B O 1
ATOM 1620 N N . CYS B 1 34 ? -4.051 17.312 15.375 1 98.75 34 CYS B N 1
ATOM 1621 C CA . CYS B 1 34 ? -4.082 16.188 14.445 1 98.75 34 CYS B CA 1
ATOM 1622 C C . CYS B 1 34 ? -4.859 15.023 15.039 1 98.75 34 CYS B C 1
ATOM 1624 O O . CYS B 1 34 ? -4.809 14.781 16.25 1 98.75 34 CYS B O 1
ATOM 1626 N N . GLU B 1 35 ? -5.668 14.352 14.234 1 98.5 35 GLU B N 1
ATOM 1627 C CA . GLU B 1 35 ? -6.363 13.109 14.578 1 98.5 35 GLU B CA 1
ATOM 1628 C C . GLU B 1 35 ? -5.812 11.93 13.773 1 98.5 35 GLU B C 1
ATOM 1630 O O . GLU B 1 35 ? -6.074 11.812 12.578 1 98.5 35 GLU B O 1
ATOM 1635 N N . LEU B 1 36 ? -5.117 11.016 14.438 1 98.5 36 LEU B N 1
ATOM 1636 C CA . LEU B 1 36 ? -4.398 9.93 13.789 1 98.5 36 LEU B CA 1
ATOM 1637 C C . LEU B 1 36 ? -4.922 8.57 14.25 1 98.5 36 LEU B C 1
ATOM 1639 O O . LEU B 1 36 ? -4.859 8.258 15.438 1 98.5 36 LEU B O 1
ATOM 1643 N N . HIS B 1 37 ? -5.414 7.855 13.258 1 97.56 37 HIS B N 1
ATOM 1644 C CA . HIS B 1 37 ? -5.895 6.52 13.594 1 97.56 37 HIS B CA 1
ATOM 1645 C C . HIS B 1 37 ? -4.75 5.621 14.055 1 97.56 37 HIS B C 1
ATOM 1647 O O . HIS B 1 37 ? -3.619 5.762 13.586 1 97.56 37 HIS B O 1
ATOM 1653 N N . LYS B 1 38 ? -5.027 4.648 14.875 1 95.81 38 LYS B N 1
ATOM 1654 C CA . LYS B 1 38 ? -3.994 3.799 15.453 1 95.81 38 LYS B CA 1
ATOM 1655 C C . LYS B 1 38 ? -3.523 2.746 14.453 1 95.81 38 LYS B C 1
ATOM 1657 O O . LYS B 1 38 ? -2.41 2.23 14.57 1 95.81 38 LYS B O 1
ATOM 1662 N N . ASN B 1 39 ? -4.418 2.391 13.555 1 96.12 39 ASN B N 1
ATOM 1663 C CA . ASN B 1 39 ? -4.055 1.417 12.531 1 96.12 39 ASN B CA 1
ATOM 1664 C C . ASN B 1 39 ? -3.494 2.098 11.281 1 96.12 39 ASN B C 1
ATOM 1666 O O . ASN B 1 39 ? -4.113 2.062 10.219 1 96.12 39 ASN B O 1
ATOM 1670 N N . VAL B 1 40 ? -2.348 2.709 11.422 1 97.81 40 VAL B N 1
ATOM 1671 C CA . VAL B 1 40 ? -1.594 3.373 10.359 1 97.81 40 VAL B CA 1
ATOM 1672 C C . VAL B 1 40 ? -0.171 2.822 10.312 1 97.81 40 VAL B C 1
ATOM 1674 O O . VAL B 1 40 ? 0.445 2.588 11.359 1 97.81 40 VAL B O 1
ATOM 1677 N N . ILE B 1 41 ? 0.336 2.527 9.117 1 97.69 41 ILE B N 1
ATOM 1678 C CA . ILE B 1 41 ? 1.729 2.127 8.953 1 97.69 41 ILE B CA 1
ATOM 1679 C C . ILE B 1 41 ? 2.584 3.352 8.633 1 97.69 41 ILE B C 1
ATOM 1681 O O . ILE B 1 41 ? 2.379 4.012 7.609 1 97.69 41 ILE B O 1
ATOM 1685 N N . TRP B 1 42 ? 3.604 3.633 9.391 1 98 42 TRP B N 1
ATOM 1686 C CA . TRP B 1 42 ? 4.375 4.867 9.289 1 98 42 TRP B CA 1
ATOM 1687 C C . TRP B 1 42 ? 5.73 4.609 8.641 1 98 42 TRP B C 1
ATOM 1689 O O . TRP B 1 42 ? 6.613 5.473 8.664 1 98 42 TRP B O 1
ATOM 1699 N N . GLY B 1 43 ? 5.875 3.42 8.07 1 95.19 43 GLY B N 1
ATOM 1700 C CA . GLY B 1 43 ? 7.121 3.088 7.398 1 95.19 43 GLY B CA 1
ATOM 1701 C C . GLY B 1 43 ? 8.242 2.727 8.352 1 95.19 43 GLY B C 1
ATOM 1702 O O . GLY B 1 43 ? 8.078 2.828 9.57 1 95.19 43 GLY B O 1
ATOM 1703 N N . SER B 1 44 ? 9.445 2.33 7.801 1 94.94 44 SER B N 1
ATOM 1704 C CA . SER B 1 44 ? 10.594 1.922 8.602 1 94.94 44 SER B CA 1
ATOM 1705 C C . SER B 1 44 ? 11.375 3.131 9.102 1 94.94 44 SER B C 1
ATOM 1707 O 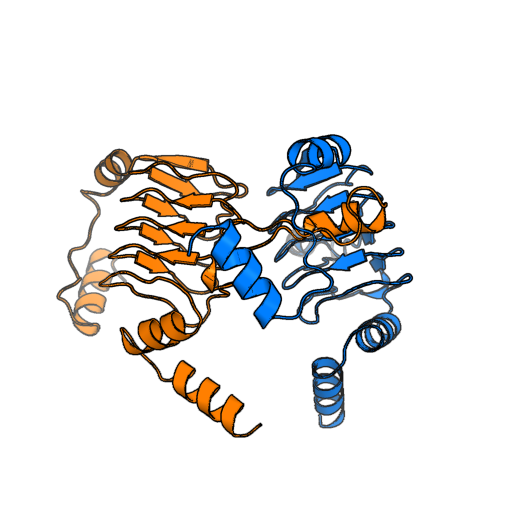O . SER B 1 44 ? 12.102 3.041 10.094 1 94.94 44 SER B O 1
ATOM 1709 N N . GLU B 1 45 ? 11.227 4.234 8.508 1 97.12 45 GLU B N 1
ATOM 1710 C CA . GLU B 1 45 ? 11.891 5.48 8.875 1 97.12 45 GLU B CA 1
ATOM 1711 C C . GLU B 1 45 ? 10.875 6.574 9.195 1 97.12 45 GLU B C 1
ATOM 1713 O O . GLU B 1 45 ? 10.789 7.574 8.477 1 97.12 45 GLU B O 1
ATOM 1718 N N . PRO B 1 46 ? 10.188 6.418 10.281 1 97.75 46 PRO B N 1
ATOM 1719 C CA . PRO B 1 46 ? 9.133 7.387 10.594 1 97.75 46 PRO B CA 1
ATOM 1720 C C . PRO B 1 46 ? 9.664 8.805 10.75 1 97.75 46 PRO B C 1
ATOM 1722 O O . PRO B 1 46 ? 8.914 9.773 10.578 1 97.75 46 PRO B O 1
ATOM 1725 N N . TYR B 1 47 ? 10.875 8.977 11.047 1 97.88 47 TYR B N 1
ATOM 1726 C CA . TYR B 1 47 ? 11.477 10.289 11.234 1 97.88 47 TYR B CA 1
ATOM 1727 C C . TYR B 1 47 ? 11.594 11.031 9.906 1 97.88 47 TYR B C 1
ATOM 1729 O O . TYR B 1 47 ? 12.008 12.195 9.867 1 97.88 47 TYR B O 1
ATOM 1737 N N . LEU B 1 48 ? 11.188 10.438 8.812 1 98.5 48 LEU B N 1
ATOM 1738 C CA . LEU B 1 48 ? 11.141 11.094 7.508 1 98.5 48 LEU B CA 1
ATOM 1739 C C . LEU B 1 48 ? 9.758 11.68 7.238 1 98.5 48 LEU B C 1
ATOM 1741 O O . LEU B 1 48 ? 9.531 12.281 6.191 1 98.5 48 LEU B O 1
ATOM 1745 N N . ILE B 1 49 ? 8.812 11.555 8.133 1 98.88 49 ILE B N 1
ATOM 1746 C CA . ILE B 1 49 ? 7.434 11.984 7.934 1 98.88 49 ILE B CA 1
ATOM 1747 C C . ILE B 1 49 ? 7.168 13.258 8.734 1 98.88 49 ILE B C 1
ATOM 1749 O O . ILE B 1 49 ? 7.523 13.344 9.914 1 98.88 49 ILE B O 1
ATOM 1753 N N . GLU B 1 50 ? 6.52 14.219 8.102 1 98.94 50 GLU B N 1
ATOM 1754 C CA . GLU B 1 50 ? 6.094 15.469 8.734 1 98.94 50 GLU B CA 1
ATOM 1755 C C . GLU B 1 50 ? 4.617 15.75 8.461 1 98.94 50 GLU B C 1
ATOM 1757 O O . GLU B 1 50 ? 4.188 15.742 7.305 1 98.94 50 GLU B O 1
ATOM 1762 N N . LEU B 1 51 ? 3.883 15.961 9.492 1 98.94 51 LEU B N 1
ATOM 1763 C CA . LEU B 1 51 ? 2.49 16.391 9.422 1 98.94 51 LEU B CA 1
ATOM 1764 C C . LEU B 1 51 ? 2.33 17.797 9.977 1 98.94 51 LEU B C 1
ATOM 1766 O O . LEU B 1 51 ? 2.777 18.094 11.086 1 98.94 51 LEU B O 1
ATOM 1770 N N . GLY B 1 52 ? 1.709 18.703 9.195 1 98.94 52 GLY B N 1
ATOM 1771 C CA . GLY B 1 52 ? 1.372 20.031 9.672 1 98.94 52 GLY B CA 1
ATOM 1772 C C . GLY B 1 52 ? 0.249 20.031 10.695 1 98.94 52 GLY B C 1
ATOM 1773 O O . GLY B 1 52 ? 0.067 19.047 11.422 1 98.94 52 GLY B O 1
ATOM 1774 N N . ASP B 1 53 ? -0.463 21.203 10.844 1 98.94 53 ASP B N 1
ATOM 1775 C CA . ASP B 1 53 ? -1.575 21.359 11.781 1 98.94 53 ASP B CA 1
ATOM 1776 C C . ASP B 1 53 ? -2.881 20.859 11.156 1 98.94 53 ASP B C 1
ATOM 1778 O O . ASP B 1 53 ? -3.082 20.984 9.945 1 98.94 53 ASP B O 1
ATOM 1782 N N . ASN B 1 54 ? -3.797 20.297 11.961 1 98.88 54 ASN B N 1
ATOM 1783 C CA . ASN B 1 54 ? -5.141 19.922 11.547 1 98.88 54 ASN B CA 1
ATOM 1784 C C . ASN B 1 54 ? -5.109 18.875 10.445 1 98.88 54 ASN B C 1
ATOM 1786 O O . ASN B 1 54 ? -5.781 19.016 9.422 1 98.88 54 ASN B O 1
ATOM 1790 N N . VAL B 1 55 ? -4.305 17.859 10.68 1 98.94 55 VAL B N 1
ATOM 1791 C CA . VAL B 1 55 ? -4.227 16.734 9.758 1 98.94 55 VAL B CA 1
ATOM 1792 C C . VAL B 1 55 ? -4.984 15.531 10.328 1 98.94 55 VAL B C 1
ATOM 1794 O O . VAL B 1 55 ? -4.844 15.203 11.508 1 98.94 55 VAL B O 1
ATOM 1797 N N . ARG B 1 56 ? -5.859 14.945 9.539 1 98.94 56 ARG B N 1
ATOM 1798 C CA . ARG B 1 56 ? -6.555 13.711 9.906 1 98.94 56 ARG B CA 1
ATOM 1799 C C . ARG B 1 56 ? -6.082 12.539 9.055 1 98.94 56 ARG B C 1
ATOM 1801 O O . ARG B 1 56 ? -6.09 12.617 7.82 1 98.94 56 ARG B O 1
ATOM 1808 N N . VAL B 1 57 ? -5.559 11.5 9.672 1 98.88 57 VAL B N 1
ATOM 1809 C CA . VAL B 1 57 ? -5.156 10.25 9.023 1 98.88 57 VAL B CA 1
ATOM 1810 C C . VAL B 1 57 ? -6.07 9.117 9.477 1 98.88 57 VAL B C 1
ATOM 1812 O O . VAL B 1 57 ? -6.145 8.805 10.664 1 98.88 57 VAL B O 1
ATOM 1815 N N . THR B 1 58 ? -6.719 8.438 8.516 1 98.62 58 THR B N 1
ATOM 1816 C CA . THR B 1 58 ? -7.746 7.461 8.859 1 98.62 58 THR B CA 1
ATOM 1817 C C . THR B 1 58 ? -7.188 6.039 8.805 1 98.62 58 THR B C 1
ATOM 1819 O O . THR B 1 58 ? -5.988 5.848 8.609 1 98.62 58 THR B O 1
ATOM 1822 N N . GLU B 1 59 ? -7.984 5.121 9.039 1 98.31 59 GLU B N 1
ATOM 1823 C CA . GLU B 1 59 ? -7.602 3.727 9.242 1 98.31 59 GLU B CA 1
ATOM 1824 C C . GLU B 1 59 ? -6.988 3.139 7.973 1 98.31 59 GLU B C 1
ATOM 1826 O O . GLU B 1 59 ? -7.488 3.367 6.867 1 98.31 59 GLU B O 1
ATOM 1831 N N . GLY B 1 60 ? -5.887 2.396 8.125 1 98.06 60 GLY B N 1
ATOM 1832 C CA . GLY B 1 60 ? -5.324 1.591 7.051 1 98.06 60 GLY B CA 1
ATOM 1833 C C . GLY B 1 60 ? -4.395 2.371 6.141 1 98.06 60 GLY B C 1
ATOM 1834 O O . GLY B 1 60 ? -3.846 1.82 5.184 1 98.06 60 GLY B O 1
ATOM 1835 N N . VAL B 1 61 ? -4.207 3.637 6.441 1 98.81 61 VAL B N 1
ATOM 1836 C CA . VAL B 1 61 ? -3.291 4.449 5.648 1 98.81 61 VAL B CA 1
ATOM 1837 C C . VAL B 1 61 ? -1.861 3.949 5.836 1 98.81 61 VAL B C 1
ATOM 1839 O O . VAL B 1 61 ? -1.495 3.488 6.922 1 98.81 61 VAL B O 1
ATOM 1842 N N . LYS B 1 62 ? -1.048 3.98 4.824 1 98.81 62 LYS B N 1
ATOM 1843 C CA . LYS B 1 62 ? 0.354 3.574 4.863 1 98.81 62 LYS B CA 1
ATOM 1844 C C . LYS B 1 62 ? 1.261 4.676 4.32 1 98.81 62 LYS B C 1
ATOM 1846 O O . LYS B 1 62 ? 1.043 5.18 3.219 1 98.81 62 LYS B O 1
ATOM 1851 N N . PHE B 1 63 ? 2.229 5.066 5.078 1 98.81 63 PHE B N 1
ATOM 1852 C CA . PHE B 1 63 ? 3.33 5.918 4.648 1 98.81 63 PHE B CA 1
ATOM 1853 C C . PHE B 1 63 ? 4.547 5.082 4.273 1 98.81 63 PHE B C 1
ATOM 1855 O O . PHE B 1 63 ? 5.094 4.359 5.113 1 98.81 63 PHE B O 1
ATOM 1862 N N . ILE B 1 64 ? 4.965 5.164 3.025 1 98.56 64 ILE B N 1
ATOM 1863 C CA . ILE B 1 64 ? 6.133 4.418 2.561 1 98.56 64 ILE B CA 1
ATOM 1864 C C . ILE B 1 64 ? 7.324 5.363 2.432 1 98.56 64 ILE B C 1
ATOM 1866 O O . ILE B 1 64 ? 7.305 6.293 1.621 1 98.56 64 ILE B O 1
ATOM 1870 N N . THR B 1 65 ? 8.375 5.105 3.182 1 98.06 65 THR B N 1
ATOM 1871 C CA . THR B 1 65 ? 9.453 6.082 3.268 1 98.06 65 THR B CA 1
ATOM 1872 C C . THR B 1 65 ? 10.641 5.652 2.416 1 98.06 65 THR B C 1
ATOM 1874 O O . THR B 1 65 ? 11.68 6.32 2.402 1 98.06 65 THR B O 1
ATOM 1877 N N . HIS B 1 66 ? 10.539 4.523 1.772 1 97.5 66 HIS B N 1
ATOM 1878 C CA . HIS B 1 66 ? 11.539 4.113 0.794 1 97.5 66 HIS B CA 1
ATOM 1879 C C . HIS B 1 66 ? 10.914 3.291 -0.326 1 97.5 66 HIS B C 1
ATOM 1881 O O . HIS B 1 66 ? 9.883 2.643 -0.123 1 97.5 66 HIS B O 1
ATOM 1887 N N . ASP B 1 67 ? 11.555 3.318 -1.484 1 96.94 67 ASP B N 1
ATOM 1888 C CA . ASP B 1 67 ? 11.055 2.635 -2.674 1 96.94 67 ASP B CA 1
ATOM 1889 C C . ASP B 1 67 ? 11.547 1.191 -2.727 1 96.94 67 ASP B C 1
ATOM 1891 O O . ASP B 1 67 ? 12.734 0.944 -2.971 1 96.94 67 ASP B O 1
ATOM 1895 N N . GLY B 1 68 ? 10.633 0.215 -2.617 1 96.88 68 GLY B N 1
ATOM 1896 C CA . GLY B 1 68 ? 10.992 -1.194 -2.629 1 96.88 68 GLY B CA 1
ATOM 1897 C C . GLY B 1 68 ? 11.398 -1.694 -4.004 1 96.88 68 GLY B C 1
ATOM 1898 O O . GLY B 1 68 ? 12.039 -2.742 -4.121 1 96.88 68 GLY B O 1
ATOM 1899 N N . GLY B 1 69 ? 11 -1.008 -5.078 1 97.12 69 GLY B N 1
ATOM 1900 C CA . GLY B 1 69 ? 11.398 -1.376 -6.43 1 97.12 69 GLY B CA 1
ATOM 1901 C C . GLY B 1 69 ? 12.906 -1.418 -6.617 1 97.12 69 GLY B C 1
ATOM 1902 O O . GLY B 1 69 ? 13.398 -2.076 -7.531 1 97.12 69 GLY B O 1
ATOM 1903 N N . ALA B 1 70 ? 13.617 -0.761 -5.719 1 97.44 70 ALA B N 1
ATOM 1904 C CA . ALA B 1 70 ? 15.07 -0.777 -5.758 1 97.44 70 ALA B CA 1
ATOM 1905 C C . ALA B 1 70 ? 15.609 -2.203 -5.676 1 97.44 70 ALA B C 1
ATOM 1907 O O . ALA B 1 70 ? 16.766 -2.461 -6.023 1 97.44 70 ALA B O 1
ATOM 1908 N N . TRP B 1 71 ? 14.773 -3.119 -5.152 1 97.75 71 TRP B N 1
ATOM 1909 C CA . TRP B 1 71 ? 15.094 -4.543 -5.082 1 97.75 71 TRP B CA 1
ATOM 1910 C C . TRP B 1 71 ? 15.617 -5.047 -6.422 1 97.75 71 TRP B C 1
ATOM 1912 O O . TRP B 1 71 ? 16.656 -5.711 -6.477 1 97.75 71 TRP B O 1
ATOM 1922 N N . VAL B 1 72 ? 14.969 -4.715 -7.488 1 98.56 72 VAL B N 1
ATOM 1923 C CA . VAL B 1 72 ? 15.273 -5.215 -8.82 1 98.56 72 VAL B CA 1
ATOM 1924 C C . VAL B 1 72 ? 16.641 -4.68 -9.273 1 98.56 72 VAL B C 1
ATOM 1926 O O . VAL B 1 72 ? 17.453 -5.426 -9.82 1 98.56 72 VAL B O 1
ATOM 1929 N N . LEU B 1 73 ? 16.844 -3.451 -9 1 97.75 73 LEU B N 1
ATOM 1930 C CA . LEU B 1 73 ? 18.094 -2.818 -9.398 1 97.75 73 LEU B CA 1
ATOM 1931 C C . LEU B 1 73 ? 19.25 -3.309 -8.539 1 97.75 73 LEU B C 1
ATOM 1933 O O . LEU B 1 73 ? 20.375 -3.396 -9.016 1 97.75 73 LEU B O 1
ATOM 1937 N N . ARG B 1 74 ? 19 -3.578 -7.285 1 97.19 74 ARG B N 1
ATOM 1938 C CA . ARG B 1 74 ? 20.031 -4.156 -6.438 1 97.19 74 ARG B CA 1
ATOM 1939 C C . ARG B 1 74 ? 20.469 -5.516 -6.961 1 97.19 74 ARG B C 1
ATOM 1941 O O . ARG B 1 74 ? 21.672 -5.785 -7.07 1 97.19 74 ARG B O 1
ATOM 1948 N N . ASN B 1 75 ? 19.547 -6.301 -7.281 1 96.88 75 ASN B N 1
ATOM 1949 C CA . ASN B 1 75 ? 19.812 -7.688 -7.648 1 96.88 75 ASN B CA 1
ATOM 1950 C C . ASN B 1 75 ? 20.438 -7.789 -9.039 1 96.88 75 ASN B C 1
ATOM 1952 O O . ASN B 1 75 ? 21.141 -8.758 -9.336 1 96.88 75 ASN B O 1
ATOM 1956 N N . ASP B 1 76 ? 20.125 -6.852 -9.906 1 95.69 76 ASP B N 1
ATOM 1957 C CA . ASP B 1 76 ? 20.719 -6.949 -11.234 1 95.69 76 ASP B CA 1
ATOM 1958 C C . ASP B 1 76 ? 22.062 -6.227 -11.289 1 95.69 76 ASP B C 1
ATOM 1960 O O . ASP B 1 76 ? 22.672 -6.133 -12.352 1 95.69 76 ASP B O 1
ATOM 1964 N N . GLY B 1 77 ? 22.516 -5.66 -10.133 1 94.81 77 GLY B N 1
ATOM 1965 C CA . GLY B 1 77 ? 23.875 -5.168 -9.992 1 94.81 77 GLY B CA 1
ATOM 1966 C C . GLY B 1 77 ? 24.016 -3.689 -10.305 1 94.81 77 GLY B C 1
ATOM 1967 O O . GLY B 1 77 ? 25.047 -3.086 -10.031 1 94.81 77 GLY B O 1
ATOM 1968 N N . ARG B 1 78 ? 23 -3.023 -10.812 1 95.88 78 ARG B N 1
ATOM 1969 C CA . ARG B 1 78 ? 23.094 -1.618 -11.195 1 95.88 78 ARG B CA 1
ATOM 1970 C C . ARG B 1 78 ? 23.219 -0.723 -9.969 1 95.88 78 ARG B C 1
ATOM 1972 O O . ARG B 1 78 ? 23.969 0.261 -9.984 1 95.88 78 ARG B O 1
ATOM 1979 N N . LEU B 1 79 ? 22.5 -0.999 -8.938 1 95.12 79 LEU B N 1
ATOM 1980 C CA . LEU B 1 79 ? 22.516 -0.243 -7.688 1 95.12 79 LEU B CA 1
ATOM 1981 C C . LEU B 1 79 ? 22.703 -1.169 -6.492 1 95.12 79 LEU B C 1
ATOM 1983 O O . LEU B 1 79 ? 21.844 -1.247 -5.613 1 95.12 79 LEU B O 1
ATOM 1987 N N . LYS B 1 80 ? 23.891 -1.765 -6.465 1 94 80 LYS B N 1
ATOM 1988 C CA . LYS B 1 80 ? 24.188 -2.734 -5.418 1 94 80 LYS B CA 1
ATOM 1989 C C . LYS B 1 80 ? 24.125 -2.086 -4.035 1 94 80 LYS B C 1
ATOM 1991 O O . LYS B 1 80 ? 24.734 -1.029 -3.82 1 94 80 LYS B O 1
ATOM 1996 N N . ASN B 1 81 ? 23.312 -2.559 -3.135 1 93.5 81 ASN B N 1
ATOM 1997 C CA . ASN B 1 81 ? 23.203 -2.17 -1.732 1 93.5 81 ASN B CA 1
ATOM 1998 C C . ASN B 1 81 ? 22.609 -0.77 -1.586 1 93.5 81 ASN B C 1
ATOM 2000 O O . ASN B 1 81 ? 22.875 -0.077 -0.604 1 93.5 81 ASN B O 1
ATOM 2004 N N . ALA B 1 82 ? 21.906 -0.315 -2.619 1 95.5 82 ALA B N 1
ATOM 2005 C CA . ALA B 1 82 ? 21.328 1.024 -2.584 1 95.5 82 ALA B CA 1
ATOM 2006 C C . ALA B 1 82 ? 19.922 0.994 -1.991 1 95.5 82 ALA B C 1
ATOM 2008 O O . ALA B 1 82 ? 19.203 -0.001 -2.125 1 95.5 82 ALA B O 1
ATOM 2009 N N . ASP B 1 83 ? 19.625 2.045 -1.298 1 97.12 83 ASP B N 1
ATOM 2010 C CA . ASP B 1 83 ? 18.25 2.365 -0.911 1 97.12 83 ASP B CA 1
ATOM 2011 C C . ASP B 1 83 ? 17.781 3.662 -1.569 1 97.12 83 ASP B C 1
ATOM 2013 O O . ASP B 1 83 ? 18.609 4.512 -1.931 1 97.12 83 ASP B O 1
ATOM 2017 N N . LEU B 1 84 ? 16.547 3.715 -1.829 1 97.38 84 LEU B N 1
ATOM 2018 C CA . LEU B 1 84 ? 15.906 4.922 -2.348 1 97.38 84 LEU B CA 1
ATOM 2019 C C . LEU B 1 84 ? 14.914 5.484 -1.341 1 97.38 84 LEU B C 1
ATOM 2021 O O . LEU B 1 84 ? 13.758 5.043 -1.29 1 97.38 84 LEU B O 1
ATOM 2025 N N . PHE B 1 85 ? 15.32 6.512 -0.554 1 97.94 85 PHE B N 1
ATOM 2026 C CA . PHE B 1 85 ? 14.492 7.113 0.484 1 97.94 85 PHE B CA 1
ATOM 2027 C C . PHE B 1 85 ? 13.797 8.359 -0.036 1 97.94 85 PHE B C 1
ATOM 2029 O O . PHE B 1 85 ? 14.227 8.953 -1.029 1 97.94 85 PHE B O 1
ATOM 2036 N N . GLY B 1 86 ? 12.727 8.758 0.538 1 97.5 86 GLY B N 1
ATOM 2037 C CA . GLY B 1 86 ? 12.055 10.023 0.297 1 97.5 86 GLY B CA 1
ATOM 2038 C C . GLY B 1 86 ? 11.242 10.5 1.486 1 97.5 86 GLY B C 1
ATOM 2039 O O . GLY B 1 86 ? 10.57 9.711 2.145 1 97.5 86 GLY B O 1
ATOM 2040 N N . ARG B 1 87 ? 11.281 11.828 1.775 1 98.06 87 ARG B N 1
ATOM 2041 C CA . ARG B 1 87 ? 10.461 12.414 2.824 1 98.06 87 ARG B CA 1
ATOM 2042 C C . ARG B 1 87 ? 9.008 12.523 2.383 1 98.06 87 ARG B C 1
ATOM 2044 O O . ARG B 1 87 ? 8.719 12.719 1.199 1 98.06 87 ARG B O 1
ATOM 2051 N N . ILE B 1 88 ? 8.156 12.312 3.318 1 98.88 88 ILE B N 1
ATOM 2052 C CA . ILE B 1 88 ? 6.738 12.586 3.082 1 98.88 88 ILE B CA 1
ATOM 2053 C C . ILE B 1 88 ? 6.297 13.781 3.928 1 98.88 88 ILE B C 1
ATOM 2055 O O . ILE B 1 88 ? 6.395 13.75 5.156 1 98.88 88 ILE B O 1
ATOM 2059 N N . VAL B 1 89 ? 5.82 14.82 3.279 1 98.94 89 VAL B N 1
ATOM 2060 C CA . VAL B 1 89 ? 5.402 16.031 3.967 1 98.94 89 VAL B CA 1
ATOM 2061 C C . VAL B 1 89 ? 3.916 16.281 3.715 1 98.94 89 VAL B C 1
ATOM 2063 O O . VAL B 1 89 ? 3.48 16.375 2.564 1 98.94 89 VAL B O 1
ATOM 2066 N N . VAL B 1 90 ? 3.145 16.297 4.738 1 99 90 VAL B N 1
ATOM 2067 C CA . VAL B 1 90 ? 1.734 16.672 4.691 1 99 90 VAL B CA 1
ATOM 2068 C C . VAL B 1 90 ? 1.545 18.047 5.305 1 99 90 VAL B C 1
ATOM 2070 O O . VAL B 1 90 ? 1.825 18.25 6.488 1 99 90 VAL B O 1
ATOM 2073 N N . LYS B 1 91 ? 1.053 19.016 4.512 1 98.94 91 LYS B N 1
ATOM 2074 C CA . LYS B 1 91 ? 0.868 20.375 5.004 1 98.94 91 LYS B CA 1
ATOM 2075 C C . LYS B 1 91 ? -0.411 20.5 5.828 1 98.94 91 LYS B C 1
ATOM 2077 O O . LYS B 1 91 ? -0.951 19.484 6.297 1 98.94 91 LYS B O 1
ATOM 2082 N N . ASP B 1 92 ? -0.864 21.781 6.121 1 98.94 92 ASP B N 1
ATOM 2083 C CA . ASP B 1 92 ? -1.924 22.031 7.09 1 98.94 92 ASP B CA 1
ATOM 2084 C C . ASP B 1 92 ? -3.297 21.719 6.504 1 98.94 92 ASP B C 1
ATOM 2086 O O . ASP B 1 92 ? -3.535 21.938 5.312 1 98.94 92 ASP B O 1
ATOM 2090 N N . ASN B 1 93 ? -4.215 21.234 7.344 1 98.94 93 ASN B N 1
ATOM 2091 C CA . ASN B 1 93 ? -5.629 21.047 7.031 1 98.94 93 ASN B CA 1
ATOM 2092 C C . ASN B 1 93 ? -5.832 20.062 5.891 1 98.94 93 ASN B C 1
ATOM 2094 O O . ASN B 1 93 ? -6.473 20.375 4.891 1 98.94 93 ASN B O 1
ATOM 2098 N N . VAL B 1 94 ? -5.312 18.859 6.121 1 99 94 VAL B N 1
ATOM 2099 C CA . VAL B 1 94 ? -5.379 17.797 5.125 1 99 94 VAL B CA 1
ATOM 2100 C C . VAL B 1 94 ? -6.113 16.594 5.703 1 99 94 VAL B C 1
ATOM 2102 O O . VAL B 1 94 ? -5.887 16.219 6.855 1 99 94 VAL B O 1
ATOM 2105 N N . HIS B 1 95 ? -7.016 15.992 4.988 1 98.94 95 HIS B N 1
ATOM 2106 C CA . HIS B 1 95 ? -7.664 14.719 5.297 1 98.94 95 HIS B CA 1
ATOM 2107 C C . HIS B 1 95 ? -7.129 13.602 4.414 1 98.94 95 HIS B C 1
ATOM 2109 O O . HIS B 1 95 ? -7.121 13.719 3.188 1 98.94 95 HIS B O 1
ATOM 2115 N N . ILE B 1 96 ? -6.676 12.562 4.996 1 98.94 96 ILE B N 1
ATOM 2116 C CA . ILE B 1 96 ? -6.191 11.391 4.277 1 98.94 96 ILE B CA 1
ATOM 2117 C C . ILE B 1 96 ? -7.152 10.219 4.484 1 98.94 96 ILE B C 1
ATOM 2119 O O . ILE B 1 96 ? -7.277 9.703 5.594 1 98.94 96 ILE B O 1
ATOM 2123 N N . GLY B 1 97 ? -7.695 9.719 3.375 1 98.88 97 GLY B N 1
ATOM 2124 C CA . GLY B 1 97 ? -8.789 8.766 3.412 1 98.88 97 GLY B CA 1
ATOM 2125 C C . GLY B 1 97 ? -8.328 7.34 3.66 1 98.88 97 GLY B C 1
ATOM 2126 O O . GLY B 1 97 ? -7.148 7.02 3.467 1 98.88 97 GLY B O 1
ATOM 2127 N N . LEU B 1 98 ? -9.297 6.445 3.957 1 98.69 98 LEU B N 1
ATOM 2128 C CA . LEU B 1 98 ? -9.086 5.059 4.352 1 98.69 98 LEU B CA 1
ATOM 2129 C C . LEU B 1 98 ? -8.234 4.324 3.32 1 98.69 98 LEU B C 1
ATOM 2131 O O . LEU B 1 98 ? -8.445 4.48 2.113 1 98.69 98 LEU B O 1
ATOM 2135 N N . ASN B 1 99 ? -7.219 3.613 3.811 1 98.38 99 ASN B N 1
ATOM 2136 C CA . ASN B 1 99 ? -6.461 2.641 3.031 1 98.38 99 ASN B CA 1
ATOM 2137 C C . ASN B 1 99 ? -5.676 3.311 1.907 1 98.38 99 ASN B C 1
ATOM 2139 O O . ASN B 1 99 ? -5.301 2.658 0.931 1 98.38 99 ASN B O 1
ATOM 2143 N N . SER B 1 100 ? -5.457 4.586 1.955 1 98.81 100 SER B N 1
ATOM 2144 C CA . SER B 1 100 ? -4.598 5.234 0.966 1 98.81 100 SER B CA 1
ATOM 2145 C C . SER B 1 100 ? -3.125 4.98 1.264 1 98.81 100 SER B C 1
ATOM 2147 O O . SER B 1 100 ? -2.777 4.516 2.352 1 98.81 100 SER B O 1
ATOM 2149 N N . ILE B 1 101 ? -2.254 5.133 0.277 1 98.88 101 ILE B N 1
ATOM 2150 C CA . ILE B 1 101 ? -0.811 4.957 0.402 1 98.88 101 ILE B CA 1
ATOM 2151 C C . ILE B 1 101 ? -0.094 6.215 -0.083 1 98.88 101 ILE B C 1
ATOM 2153 O O . ILE B 1 101 ? -0.393 6.73 -1.163 1 98.88 101 ILE B O 1
ATOM 2157 N N . LEU B 1 102 ? 0.746 6.785 0.714 1 98.94 102 LEU B N 1
ATOM 2158 C CA . LEU B 1 102 ? 1.633 7.879 0.326 1 98.94 102 LEU B CA 1
ATOM 2159 C C . LEU B 1 102 ? 3.039 7.363 0.046 1 98.94 102 LEU B C 1
ATOM 2161 O O . LEU B 1 102 ? 3.693 6.812 0.935 1 98.94 102 LEU B O 1
ATOM 2165 N N . MET B 1 103 ? 3.508 7.543 -1.13 1 98.62 103 MET B N 1
ATOM 2166 C CA . MET B 1 103 ? 4.793 7.004 -1.563 1 98.62 103 MET B CA 1
ATOM 2167 C C . MET B 1 103 ? 5.938 7.922 -1.145 1 98.62 103 MET B C 1
ATOM 2169 O O . MET B 1 103 ? 5.707 9.07 -0.753 1 98.62 103 MET B O 1
ATOM 2173 N N . PRO B 1 104 ? 7.184 7.426 -1.218 1 98.38 104 PRO B N 1
ATOM 2174 C CA . PRO B 1 104 ? 8.32 8.25 -0.79 1 98.38 104 PRO B CA 1
ATOM 2175 C C . PRO B 1 104 ? 8.469 9.523 -1.619 1 98.38 104 PRO B C 1
ATOM 2177 O O . PRO B 1 104 ? 8.305 9.492 -2.842 1 98.38 104 PRO B O 1
ATOM 2180 N N . GLY B 1 105 ? 8.711 10.633 -0.916 1 98 105 GLY B N 1
ATOM 2181 C CA . GLY B 1 105 ? 9.125 11.844 -1.604 1 98 105 GLY B CA 1
ATOM 2182 C C . GLY B 1 105 ? 7.973 12.773 -1.92 1 98 105 GLY B C 1
ATOM 2183 O O . GLY B 1 105 ? 8.164 13.82 -2.539 1 98 105 GLY B O 1
ATOM 2184 N N . VAL B 1 106 ? 6.773 12.438 -1.494 1 98.81 106 VAL B N 1
ATOM 2185 C CA . VAL B 1 106 ? 5.641 13.25 -1.929 1 98.81 106 VAL B CA 1
ATOM 2186 C C . VAL B 1 106 ? 5.355 14.336 -0.894 1 98.81 106 VAL B C 1
ATOM 2188 O O . VAL B 1 106 ? 5.629 14.156 0.295 1 98.81 106 VAL B O 1
ATOM 2191 N N . THR B 1 107 ? 4.789 15.398 -1.326 1 98.94 107 THR B N 1
ATOM 2192 C CA . THR B 1 107 ? 4.238 16.484 -0.514 1 98.94 107 THR B CA 1
ATOM 2193 C C . THR B 1 107 ? 2.744 16.656 -0.785 1 98.94 107 THR B C 1
ATOM 2195 O O . THR B 1 107 ? 2.32 16.703 -1.941 1 98.94 107 THR B O 1
ATOM 2198 N N . ILE B 1 108 ? 1.959 16.641 0.252 1 99 108 ILE B N 1
ATOM 2199 C CA . ILE B 1 108 ? 0.537 16.938 0.143 1 99 108 ILE B CA 1
ATOM 2200 C C . ILE B 1 108 ? 0.296 18.406 0.509 1 99 108 ILE B C 1
ATOM 2202 O O . ILE B 1 108 ? 0.571 18.828 1.637 1 99 108 ILE B O 1
ATOM 2206 N N . GLY B 1 109 ? -0.247 19.156 -0.419 1 98.94 109 GLY B N 1
ATOM 2207 C CA . GLY B 1 109 ? -0.5 20.578 -0.195 1 98.94 109 GLY B CA 1
ATOM 2208 C C . GLY B 1 109 ? -1.608 20.828 0.808 1 98.94 109 GLY B C 1
ATOM 2209 O O . GLY B 1 109 ? -2.494 20 0.99 1 98.94 109 GLY B O 1
ATOM 2210 N N . SER B 1 110 ? -1.6 22.094 1.324 1 98.94 110 SER B N 1
ATOM 2211 C CA . SER B 1 110 ? -2.568 22.469 2.35 1 98.94 110 SER B CA 1
ATOM 2212 C C . SER B 1 110 ? -3.99 22.453 1.797 1 98.94 110 SER B C 1
ATOM 2214 O O . SER B 1 110 ? -4.195 22.656 0.597 1 98.94 110 SER B O 1
ATOM 2216 N N . ASN B 1 111 ? -4.953 22.266 2.662 1 98.94 111 ASN B N 1
ATOM 2217 C CA . ASN B 1 111 ? -6.371 22.297 2.316 1 98.94 111 ASN B CA 1
ATOM 2218 C C . ASN B 1 111 ? -6.703 21.281 1.221 1 98.94 111 ASN B C 1
ATOM 2220 O O . ASN B 1 111 ? -7.359 21.625 0.234 1 98.94 111 ASN B O 1
ATOM 2224 N N . SER B 1 112 ? -6.238 20.047 1.406 1 98.94 112 SER B N 1
ATOM 2225 C CA . SER B 1 112 ? -6.445 19.031 0.384 1 98.94 112 SER B CA 1
ATOM 2226 C C . SER B 1 112 ? -7.02 17.75 0.987 1 98.94 112 SER B C 1
ATOM 2228 O O . SER B 1 112 ? -6.988 17.562 2.205 1 98.94 112 SER B O 1
ATOM 2230 N N . VAL B 1 113 ? -7.582 16.953 0.137 1 98.94 113 VAL B N 1
ATOM 2231 C CA . VAL B 1 113 ? -8.18 15.68 0.512 1 98.94 113 VAL B CA 1
ATOM 2232 C C . VAL B 1 113 ? -7.598 14.562 -0.354 1 98.94 113 VAL B C 1
ATOM 2234 O O . VAL B 1 113 ? -7.555 14.68 -1.581 1 98.94 113 VAL B O 1
ATOM 2237 N N . VAL B 1 114 ? -7.078 13.594 0.271 1 98.94 114 VAL B N 1
ATOM 2238 C CA . VAL B 1 114 ? -6.715 12.359 -0.409 1 98.94 114 VAL B CA 1
ATOM 2239 C C . VAL B 1 114 ? -7.844 11.336 -0.263 1 98.94 114 VAL B C 1
ATOM 2241 O O . VAL B 1 114 ? -8.18 10.938 0.852 1 98.94 114 VAL B O 1
ATOM 2244 N N . GLY B 1 115 ? -8.398 10.922 -1.34 1 98.88 115 GLY B N 1
ATOM 2245 C CA . GLY B 1 115 ? -9.523 10 -1.321 1 98.88 115 GLY B CA 1
ATOM 2246 C C . GLY B 1 115 ? -9.148 8.617 -0.813 1 98.88 115 GLY B C 1
ATOM 2247 O O . GLY B 1 115 ? -7.969 8.25 -0.803 1 98.88 115 GLY B O 1
ATOM 2248 N N . CYS B 1 116 ? -10.211 7.844 -0.414 1 98.69 116 CYS B N 1
ATOM 2249 C CA . CYS B 1 116 ? -10.016 6.477 0.056 1 98.69 116 CYS B CA 1
ATOM 2250 C C . CYS B 1 116 ? -9.344 5.621 -1.012 1 98.69 116 CYS B C 1
ATOM 2252 O O . CYS B 1 116 ? -9.68 5.719 -2.193 1 98.69 116 CYS B O 1
ATOM 2254 N N . GLY B 1 117 ? -8.359 4.891 -0.553 1 98.31 117 GLY B N 1
ATOM 2255 C CA . GLY B 1 117 ? -7.734 3.916 -1.435 1 98.31 117 GLY B CA 1
ATOM 2256 C C . GLY B 1 117 ? -6.766 4.539 -2.42 1 98.31 117 GLY B C 1
ATOM 2257 O O . GLY B 1 117 ? -6.109 3.832 -3.188 1 98.31 117 GLY B O 1
ATOM 2258 N N . ALA B 1 118 ? -6.641 5.836 -2.42 1 98.75 118 ALA B N 1
ATOM 2259 C CA . ALA B 1 118 ? -5.766 6.5 -3.385 1 98.75 118 ALA B CA 1
ATOM 2260 C C . ALA B 1 118 ? -4.305 6.145 -3.131 1 98.75 118 ALA B C 1
ATOM 2262 O O . ALA B 1 118 ? -3.891 5.969 -1.982 1 98.75 118 ALA B O 1
ATOM 2263 N N . ILE B 1 119 ? -3.498 6.02 -4.145 1 98.81 119 ILE B N 1
ATOM 2264 C CA . ILE B 1 119 ? -2.051 5.859 -4.043 1 98.81 119 ILE B CA 1
ATOM 2265 C C . ILE B 1 119 ? -1.352 7.086 -4.617 1 98.81 119 ILE B C 1
ATOM 2267 O O . ILE B 1 119 ? -1.375 7.309 -5.832 1 98.81 119 ILE B O 1
ATOM 2271 N N . VAL B 1 120 ? -0.75 7.875 -3.779 1 98.88 120 VAL B N 1
ATOM 2272 C CA . VAL B 1 120 ? -0.137 9.156 -4.125 1 98.88 120 VAL B CA 1
ATOM 2273 C C . VAL B 1 120 ? 1.326 8.938 -4.504 1 98.88 120 VAL B C 1
ATOM 2275 O O . VAL B 1 120 ? 2.148 8.578 -3.658 1 98.88 120 VAL B O 1
ATOM 2278 N N . THR B 1 121 ? 1.647 9.203 -5.742 1 98.06 121 THR B N 1
ATOM 2279 C CA . THR B 1 121 ? 2.992 8.953 -6.25 1 98.06 121 THR B CA 1
ATOM 2280 C C . THR B 1 121 ? 3.67 10.258 -6.656 1 98.06 121 THR B C 1
ATOM 2282 O O . THR B 1 121 ? 4.859 10.266 -6.984 1 98.06 121 THR B O 1
ATOM 2285 N N . LYS B 1 122 ? 2.875 11.312 -6.688 1 97.88 122 LYS B N 1
ATOM 2286 C CA . LYS B 1 122 ? 3.377 12.648 -6.98 1 97.88 122 LYS B CA 1
ATOM 2287 C C . LYS B 1 122 ? 2.795 13.68 -6.016 1 97.88 122 LYS B C 1
ATOM 2289 O O . LYS B 1 122 ? 1.807 13.406 -5.332 1 97.88 122 LYS B O 1
ATOM 2294 N N . ASP B 1 123 ? 3.389 14.82 -6.051 1 98.88 123 ASP B N 1
ATOM 2295 C CA . ASP B 1 123 ? 2.928 15.883 -5.172 1 98.88 123 ASP B CA 1
ATOM 2296 C C . ASP B 1 123 ? 1.469 16.234 -5.453 1 98.88 123 ASP B C 1
ATOM 2298 O O . ASP B 1 123 ? 1.033 16.219 -6.609 1 98.88 123 ASP B O 1
ATOM 2302 N N . VAL B 1 124 ? 0.78 16.578 -4.41 1 98.94 124 VAL B N 1
ATOM 2303 C CA . VAL B 1 124 ? -0.609 17.016 -4.477 1 98.94 124 VAL B CA 1
ATOM 2304 C C . VAL B 1 124 ? -0.677 18.531 -4.309 1 98.94 124 VAL B C 1
ATOM 2306 O O . VAL B 1 124 ? -0.243 19.078 -3.285 1 98.94 124 VAL B O 1
ATOM 2309 N N . PRO B 1 125 ? -1.18 19.219 -5.285 1 98.94 125 PRO B N 1
ATOM 2310 C CA . PRO B 1 125 ? -1.316 20.672 -5.117 1 98.94 125 PRO B CA 1
ATOM 2311 C C . PRO B 1 125 ? -2.248 21.047 -3.965 1 98.94 125 PRO B C 1
ATOM 2313 O O . PRO B 1 125 ? -3.141 20.266 -3.611 1 98.94 125 PRO B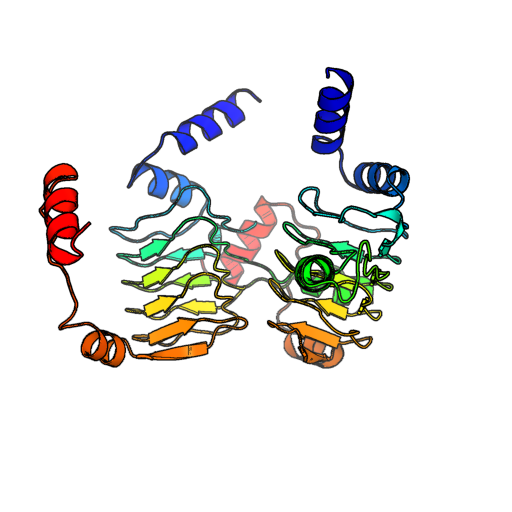 O 1
ATOM 2316 N N . GLU B 1 126 ? -2 22.234 -3.412 1 98.94 126 GLU B N 1
ATOM 2317 C CA . GLU B 1 126 ? -2.902 22.719 -2.371 1 98.94 126 GLU B CA 1
ATOM 2318 C C . GLU B 1 126 ? -4.309 22.938 -2.92 1 98.94 126 GLU B C 1
ATOM 2320 O O . GLU B 1 126 ? -4.492 23.094 -4.129 1 98.94 126 GLU B O 1
ATOM 2325 N N . ASN B 1 127 ? -5.305 22.875 -2.074 1 98.94 127 ASN B N 1
ATOM 2326 C CA . ASN B 1 127 ? -6.703 23.172 -2.375 1 98.94 127 ASN B CA 1
ATOM 2327 C C . ASN B 1 127 ? -7.254 22.219 -3.439 1 98.94 127 ASN B C 1
ATOM 2329 O O . ASN B 1 127 ? -7.996 22.641 -4.324 1 98.94 127 ASN B O 1
ATOM 2333 N N . THR B 1 128 ? -6.879 20.938 -3.342 1 98.94 128 THR B N 1
ATOM 2334 C CA . THR B 1 128 ? -7.383 19.969 -4.316 1 98.94 128 THR B CA 1
ATOM 2335 C C . THR B 1 128 ? -7.848 18.688 -3.627 1 98.94 128 THR B C 1
ATOM 2337 O O . THR B 1 128 ? -7.52 18.453 -2.463 1 98.94 128 THR B O 1
ATOM 2340 N N . ILE B 1 129 ? -8.625 17.922 -4.293 1 98.94 129 ILE B N 1
ATOM 2341 C CA . ILE B 1 129 ? -8.984 16.547 -3.969 1 98.94 129 ILE B CA 1
ATOM 2342 C C . ILE B 1 129 ? -8.328 15.594 -4.969 1 98.94 129 ILE B C 1
ATOM 2344 O O . ILE B 1 129 ? -8.438 15.789 -6.18 1 98.94 129 ILE B O 1
ATOM 2348 N N . VAL B 1 130 ? -7.645 14.625 -4.465 1 98.94 130 VAL B N 1
ATOM 2349 C CA . VAL B 1 130 ? -7.043 13.625 -5.34 1 98.94 130 VAL B CA 1
ATOM 2350 C C . VAL B 1 130 ? -7.621 12.242 -5.023 1 98.94 130 VAL B C 1
ATOM 2352 O O . VAL B 1 130 ? -8.031 11.984 -3.889 1 98.94 130 VAL B O 1
ATOM 2355 N N . ALA B 1 131 ? -7.707 11.375 -6.047 1 98.69 131 ALA B N 1
ATOM 2356 C CA . ALA B 1 131 ? -8.164 9.992 -5.898 1 98.69 131 ALA B CA 1
ATOM 2357 C C . ALA B 1 131 ? -7.648 9.117 -7.035 1 98.69 131 ALA B C 1
ATOM 2359 O O . ALA B 1 131 ? -7.188 9.625 -8.062 1 98.69 131 ALA B O 1
ATOM 2360 N N . GLY B 1 132 ? -7.656 7.812 -6.734 1 97.5 132 GLY B N 1
ATOM 2361 C CA . GLY B 1 132 ? -7.309 6.863 -7.777 1 97.5 132 GLY B CA 1
ATOM 2362 C C . GLY B 1 132 ? -5.941 6.234 -7.582 1 97.5 132 GLY B C 1
ATOM 2363 O O . GLY B 1 132 ? -5.234 6.562 -6.629 1 97.5 132 GLY B O 1
ATOM 2364 N N . VAL B 1 133 ? -5.531 5.289 -8.516 1 97 133 VAL B N 1
ATOM 2365 C CA . VAL B 1 133 ? -4.27 4.555 -8.539 1 97 133 VAL B CA 1
ATOM 2366 C C . VAL B 1 133 ? -3.678 4.594 -9.953 1 97 133 VAL B C 1
ATOM 2368 O O . VAL B 1 133 ? -4.184 3.934 -10.859 1 97 133 VAL B O 1
ATOM 2371 N N . PRO B 1 134 ? -2.721 5.395 -10.109 1 96.38 134 PRO B N 1
ATOM 2372 C CA . PRO B 1 134 ? -2.186 6.438 -9.227 1 96.38 134 PRO B CA 1
ATOM 2373 C C . PRO B 1 134 ? -3.168 7.586 -9.008 1 96.38 134 PRO B C 1
ATOM 2375 O O . PRO B 1 134 ? -4.082 7.781 -9.812 1 96.38 134 PRO B O 1
ATOM 2378 N N . ALA B 1 135 ? -2.965 8.258 -7.906 1 98.31 135 ALA B N 1
ATOM 2379 C CA . ALA B 1 135 ? -3.84 9.375 -7.555 1 98.31 135 ALA B CA 1
ATOM 2380 C C . ALA B 1 135 ? -3.701 10.516 -8.555 1 98.31 135 ALA B C 1
ATOM 2382 O O . ALA B 1 135 ? -2.594 10.828 -9.008 1 98.31 135 ALA B O 1
ATOM 2383 N N . ARG B 1 136 ? -4.812 11.133 -8.883 1 98.19 136 ARG B N 1
ATOM 2384 C CA . ARG B 1 136 ? -4.891 12.328 -9.711 1 98.19 136 ARG B CA 1
ATOM 2385 C C . ARG B 1 136 ? -5.848 13.352 -9.117 1 98.19 136 ARG B C 1
ATOM 2387 O O . ARG B 1 136 ? -6.73 13 -8.328 1 98.19 136 ARG B O 1
ATOM 2394 N N . VAL B 1 137 ? -5.637 14.617 -9.523 1 98.81 137 VAL B N 1
ATOM 2395 C CA . VAL B 1 137 ? -6.574 15.656 -9.109 1 98.81 137 VAL B CA 1
ATOM 2396 C C . VAL B 1 137 ? -7.938 15.406 -9.75 1 98.81 137 VAL B C 1
ATOM 2398 O O . VAL B 1 137 ? -8.039 15.281 -10.969 1 98.81 137 VAL B O 1
ATOM 2401 N N . ILE B 1 138 ? -8.992 15.375 -8.984 1 98.69 138 ILE B N 1
ATOM 2402 C CA . ILE B 1 138 ? -10.32 15.141 -9.555 1 98.69 138 ILE B CA 1
ATOM 2403 C C . ILE B 1 138 ? -11.148 16.422 -9.469 1 98.69 138 ILE B C 1
ATOM 2405 O O . ILE B 1 138 ? -12.094 16.609 -10.242 1 98.69 138 ILE B O 1
ATOM 2409 N N . GLU B 1 139 ? -10.93 17.281 -8.555 1 98.75 139 GLU B N 1
ATOM 2410 C CA . GLU B 1 139 ? -11.57 18.594 -8.453 1 98.75 139 GLU B CA 1
ATOM 2411 C C . GLU B 1 139 ? -10.852 19.484 -7.445 1 98.75 139 GLU B C 1
ATOM 2413 O O . GLU B 1 139 ? -9.961 19.016 -6.73 1 98.75 139 GLU B O 1
ATOM 2418 N N . THR B 1 140 ? -11.18 20.75 -7.449 1 98.88 140 THR B N 1
ATOM 2419 C CA . THR B 1 140 ? -10.68 21.688 -6.445 1 98.88 140 THR B CA 1
ATOM 2420 C C . THR B 1 140 ? -11.562 21.672 -5.203 1 98.88 140 THR B C 1
ATOM 2422 O O . THR B 1 140 ? -12.711 21.203 -5.254 1 98.88 140 THR B O 1
ATOM 2425 N N . ILE B 1 141 ? -11.023 22.156 -4.16 1 98.81 141 ILE B N 1
ATOM 2426 C CA . ILE B 1 141 ? -11.812 22.266 -2.934 1 98.81 141 ILE B CA 1
ATOM 2427 C C . ILE B 1 141 ? -13 23.188 -3.154 1 98.81 141 ILE B C 1
ATOM 2429 O O . ILE B 1 141 ? -14.078 22.969 -2.609 1 98.81 141 ILE B O 1
ATOM 2433 N N . ASP B 1 142 ? -12.844 24.25 -3.977 1 98.75 142 ASP B N 1
ATOM 2434 C CA . ASP B 1 142 ? -13.953 25.156 -4.289 1 98.75 142 ASP B CA 1
ATOM 2435 C C . ASP B 1 142 ? -15.062 24.422 -5.031 1 98.75 142 ASP B C 1
ATOM 2437 O O . ASP B 1 142 ? -16.25 24.594 -4.727 1 98.75 142 ASP B O 1
ATOM 2441 N N . GLU B 1 143 ? -14.695 23.656 -6.031 1 98.69 143 GLU B N 1
ATOM 2442 C CA . GLU B 1 143 ? -15.68 22.844 -6.75 1 98.69 143 GLU B CA 1
ATOM 2443 C C . GLU B 1 143 ? -16.391 21.875 -5.812 1 98.69 143 GLU B C 1
ATOM 2445 O O . GLU B 1 143 ? -17.594 21.688 -5.914 1 98.69 143 GLU B O 1
ATOM 2450 N N . TYR B 1 144 ? -15.641 21.328 -4.996 1 98.31 144 TYR B N 1
ATOM 2451 C CA . TYR B 1 144 ? -16.172 20.406 -3.988 1 98.31 144 TYR B CA 1
ATOM 2452 C C . TYR B 1 144 ? -17.203 21.109 -3.107 1 98.31 144 TYR B C 1
ATOM 2454 O O . TYR B 1 144 ? -18.266 20.547 -2.83 1 98.31 144 TYR B O 1
ATOM 2462 N N . TYR B 1 145 ? -16.859 22.203 -2.654 1 98.38 145 TYR B N 1
ATOM 2463 C CA . TYR B 1 145 ? -17.766 23.016 -1.858 1 98.38 145 TYR B CA 1
ATOM 2464 C C . TYR B 1 145 ? -19.062 23.297 -2.623 1 98.38 145 TYR B C 1
ATOM 2466 O O . TYR B 1 145 ? -20.156 23.094 -2.1 1 98.38 145 TYR B O 1
ATOM 2474 N N . GLU B 1 146 ? -18.938 23.781 -3.885 1 98.31 146 GLU B N 1
ATOM 2475 C CA . GLU B 1 146 ? -20.094 24.156 -4.68 1 98.31 146 GLU B CA 1
ATOM 2476 C C . GLU B 1 146 ? -21.016 22.953 -4.91 1 98.31 146 GLU B C 1
ATOM 2478 O O . GLU B 1 146 ? -22.234 23.094 -4.898 1 98.31 146 GLU B O 1
ATOM 2483 N N . LYS B 1 147 ? -20.484 21.844 -5.055 1 97.69 147 LYS B N 1
ATOM 2484 C CA . LYS B 1 147 ? -21.25 20.625 -5.324 1 97.69 147 LYS B CA 1
ATOM 2485 C C . LYS B 1 147 ? -22.031 20.188 -4.09 1 97.69 147 LYS B C 1
ATOM 2487 O O . LYS B 1 147 ? -23.078 19.547 -4.211 1 97.69 147 LYS B O 1
ATOM 2492 N N . ASN B 1 148 ? -21.516 20.531 -2.871 1 97.25 148 ASN B N 1
ATOM 2493 C CA . ASN B 1 148 ? -22.031 19.875 -1.682 1 97.25 148 ASN B CA 1
ATOM 2494 C C . ASN B 1 148 ? -22.719 20.859 -0.734 1 97.25 148 ASN B C 1
ATOM 2496 O O . ASN B 1 148 ? -23.406 20.453 0.196 1 97.25 148 ASN B O 1
ATOM 2500 N N . LYS B 1 149 ? -22.547 22.141 -0.942 1 96.69 149 LYS B N 1
ATOM 2501 C CA . LYS B 1 149 ? -22.984 23.156 0.012 1 96.69 149 LYS B CA 1
ATOM 2502 C C . LYS B 1 149 ? -24.469 23.047 0.3 1 96.69 149 LYS B C 1
ATOM 2504 O O . LYS B 1 149 ? -24.922 23.344 1.408 1 96.69 149 LYS B O 1
ATOM 2509 N N . ASP B 1 150 ? -25.328 22.609 -0.598 1 96.19 150 ASP B N 1
ATOM 2510 C CA . ASP B 1 150 ? -26.781 22.594 -0.437 1 96.19 150 ASP B CA 1
ATOM 2511 C C . ASP B 1 150 ? -27.281 21.219 -0.006 1 96.19 150 ASP B C 1
ATOM 2513 O O . ASP B 1 150 ? -28.484 21.016 0.166 1 96.19 150 ASP B O 1
ATOM 2517 N N . LYS B 1 151 ? -26.422 20.297 0.203 1 94.25 151 LYS B N 1
ATOM 2518 C CA . LYS B 1 151 ? -26.812 18.922 0.527 1 94.25 151 LYS B CA 1
ATOM 2519 C C . LYS B 1 151 ? -26.406 18.562 1.956 1 94.25 151 LYS B C 1
ATOM 2521 O O . LYS B 1 151 ? -26.688 17.469 2.43 1 94.25 151 LYS B O 1
ATOM 2526 N N . CYS B 1 152 ? -25.812 19.438 2.633 1 94.62 152 CYS B N 1
ATOM 2527 C CA . CYS B 1 152 ? -25.203 19.141 3.922 1 94.62 152 CYS B CA 1
ATOM 2528 C C . CYS B 1 152 ? -26.25 19.109 5.031 1 94.62 152 CYS B C 1
ATOM 2530 O O . CYS B 1 152 ? -27.297 19.75 4.918 1 94.62 152 CYS B O 1
ATOM 2532 N N . ASP B 1 153 ? -25.906 18.172 6.109 1 95.12 153 ASP B N 1
ATOM 2533 C CA . ASP B 1 153 ? -26.641 18.094 7.363 1 95.12 153 ASP B CA 1
ATOM 2534 C C . ASP B 1 153 ? -25.828 18.656 8.523 1 95.12 153 ASP B C 1
ATOM 2536 O O . ASP B 1 153 ? -24.672 18.234 8.727 1 95.12 153 ASP B O 1
ATOM 2540 N N . TYR B 1 154 ? -26.344 19.562 9.242 1 95.44 154 TYR B N 1
ATOM 2541 C CA . TYR B 1 154 ? -25.641 20.203 10.344 1 95.44 154 TYR B CA 1
ATOM 2542 C C . TYR B 1 154 ? -25.906 19.484 11.664 1 95.44 154 TYR B C 1
ATOM 2544 O O . TYR B 1 154 ? -26.625 20 12.523 1 95.44 154 TYR B O 1
ATOM 2552 N N . THR B 1 155 ? -25.328 18.234 11.805 1 96.5 155 THR B N 1
ATOM 2553 C CA . THR B 1 155 ? -25.688 17.344 12.898 1 96.5 155 THR B CA 1
ATOM 2554 C C . THR B 1 155 ? -24.547 17.234 13.914 1 96.5 155 THR B C 1
ATOM 2556 O O . THR B 1 155 ? -24.641 16.469 14.875 1 96.5 155 THR B O 1
ATOM 2559 N N . LYS B 1 156 ? -23.438 18.031 13.781 1 94.19 156 LYS B N 1
ATOM 2560 C CA . LYS B 1 156 ? -22.25 17.875 14.609 1 94.19 156 LYS B CA 1
ATOM 2561 C C . LYS B 1 156 ? -22.562 18.188 16.078 1 94.19 156 LYS B C 1
ATOM 2563 O O . LYS B 1 156 ? -21.859 17.719 16.969 1 94.19 156 LYS B O 1
ATOM 2568 N N . HIS B 1 157 ? -23.562 18.875 16.375 1 95.75 157 HIS B N 1
ATOM 2569 C CA . HIS B 1 157 ? -23.922 19.25 17.734 1 95.75 157 HIS B CA 1
ATOM 2570 C C . HIS B 1 157 ? -24.859 18.203 18.359 1 95.75 157 HIS B C 1
ATOM 2572 O O . HIS B 1 157 ? -25.094 18.219 19.562 1 95.75 157 HIS B O 1
ATOM 2578 N N . MET B 1 158 ? -25.391 17.312 17.594 1 96.88 158 MET B N 1
ATOM 2579 C CA . MET B 1 158 ? -26.359 16.312 18.047 1 96.88 158 MET B CA 1
ATOM 2580 C C . MET B 1 158 ? -25.672 15.117 18.688 1 96.88 158 MET B C 1
ATOM 2582 O O . MET B 1 158 ? -24.594 14.727 18.266 1 96.88 158 MET B O 1
ATOM 2586 N N . ASP B 1 159 ? -26.266 14.617 19.656 1 97.19 159 ASP B N 1
ATOM 2587 C CA . ASP B 1 159 ? -25.797 13.344 20.172 1 97.19 159 ASP B CA 1
ATOM 2588 C C . ASP B 1 159 ? -26.266 12.18 19.297 1 97.19 159 ASP B C 1
ATOM 2590 O O . ASP B 1 159 ? -26.953 12.398 18.297 1 97.19 159 ASP B O 1
ATOM 2594 N N . SER B 1 160 ? -25.891 10.977 19.594 1 97.56 160 SER B N 1
ATOM 2595 C CA . SER B 1 160 ? -26.141 9.805 18.75 1 97.56 160 SER B CA 1
ATOM 2596 C C . SER B 1 160 ? -27.625 9.586 18.531 1 97.56 160 SER B C 1
ATOM 2598 O O . SER B 1 160 ? -28.062 9.312 17.406 1 97.56 160 SER B O 1
ATOM 2600 N N . ASN B 1 161 ? -28.422 9.641 19.562 1 97.81 161 ASN B N 1
ATOM 2601 C CA . ASN B 1 161 ? -29.859 9.43 19.453 1 97.81 161 ASN B CA 1
ATOM 2602 C C . ASN B 1 161 ? -30.516 10.508 18.594 1 97.81 161 ASN B C 1
ATOM 2604 O O . ASN B 1 161 ? -31.344 10.203 17.734 1 97.81 161 ASN B O 1
ATOM 2608 N N . GLU B 1 162 ? -30.188 11.758 18.891 1 97.69 162 GLU B N 1
ATOM 2609 C CA . GLU B 1 162 ? -30.703 12.875 18.094 1 97.69 162 GLU B CA 1
ATOM 2610 C C . GLU B 1 162 ? -30.375 12.711 16.625 1 97.69 162 GLU B C 1
ATOM 2612 O O . GLU B 1 162 ? -31.219 12.961 15.758 1 97.69 162 GLU B O 1
ATOM 2617 N N . LYS B 1 163 ? -29.188 12.438 16.328 1 97.38 163 LYS B N 1
ATOM 2618 C CA . LYS B 1 163 ? -28.734 12.242 14.953 1 97.38 163 LYS B CA 1
ATOM 2619 C C . LYS B 1 163 ? -29.516 11.125 14.273 1 97.38 163 LYS B C 1
ATOM 2621 O O . LYS B 1 163 ? -29.938 11.273 13.117 1 97.38 163 LYS B O 1
ATOM 2626 N N . ARG B 1 164 ? -29.703 9.969 14.961 1 98.12 164 ARG B N 1
ATOM 2627 C CA . ARG B 1 164 ? -30.469 8.859 14.422 1 98.12 164 ARG B CA 1
ATOM 2628 C C . ARG B 1 164 ? -31.875 9.305 14.047 1 98.12 164 ARG B C 1
ATOM 2630 O O . ARG B 1 164 ? -32.375 8.961 12.977 1 98.12 164 ARG B O 1
ATOM 2637 N N . GLU B 1 165 ? -32.5 9.992 14.938 1 97.5 165 GLU B N 1
ATOM 2638 C CA . GLU B 1 165 ? -33.844 10.477 14.68 1 97.5 165 GLU B CA 1
ATOM 2639 C C . GLU B 1 165 ? -33.875 11.398 13.469 1 97.5 165 GLU B C 1
ATOM 2641 O O . GLU B 1 165 ? -34.781 11.289 12.617 1 97.5 165 GLU B O 1
ATOM 2646 N N . TYR B 1 166 ? -32.938 12.32 13.508 1 97 166 TYR B N 1
ATOM 2647 C CA . TYR B 1 166 ? -32.844 13.25 12.391 1 97 166 TYR B CA 1
ATOM 2648 C C . TYR B 1 166 ? -32.719 12.508 11.062 1 97 166 TYR B C 1
ATOM 2650 O O . TYR B 1 166 ? -33.438 12.797 10.117 1 97 166 TYR B O 1
ATOM 2658 N N . LEU B 1 167 ? -31.922 11.539 10.961 1 97.12 167 LEU B N 1
ATOM 2659 C CA . LEU B 1 167 ? -31.641 10.82 9.727 1 97.12 167 LEU B CA 1
ATOM 2660 C C . LEU B 1 167 ? -32.812 9.906 9.359 1 97.12 167 LEU B C 1
ATOM 2662 O O . LEU B 1 167 ? -33.094 9.703 8.18 1 97.12 167 LEU B O 1
ATOM 2666 N N . ASN B 1 168 ? -33.406 9.32 10.383 1 97.19 168 ASN B N 1
ATOM 2667 C CA . ASN B 1 168 ? -34.625 8.547 10.125 1 97.19 168 ASN B CA 1
ATOM 2668 C C . ASN B 1 168 ? -35.688 9.383 9.43 1 97.19 168 ASN B C 1
ATOM 2670 O O . ASN B 1 168 ? -36.344 8.914 8.492 1 97.19 168 ASN B O 1
ATOM 2674 N N . LYS B 1 169 ? -35.844 10.523 9.875 1 97 169 LYS B N 1
ATOM 2675 C CA . LYS B 1 169 ? -36.812 11.422 9.281 1 97 169 LYS B CA 1
ATOM 2676 C C . LYS B 1 169 ? -36.406 11.836 7.871 1 97 169 LYS B C 1
ATOM 2678 O O . LYS B 1 169 ? -37.219 11.805 6.941 1 97 169 LYS B O 1
ATOM 2683 N N . LYS B 1 170 ? -35.219 12.289 7.734 1 95.38 170 LYS B N 1
ATOM 2684 C CA . LYS B 1 170 ? -34.688 12.766 6.453 1 95.38 170 LYS B CA 1
ATOM 2685 C C . LYS B 1 170 ? -34.875 11.711 5.363 1 95.38 170 LYS B C 1
ATOM 2687 O O . LYS B 1 170 ? -35.25 12.031 4.234 1 95.38 170 LYS B O 1
ATOM 2692 N N . TYR B 1 171 ? -34.625 10.453 5.676 1 96.5 171 TYR B N 1
ATOM 2693 C CA . TYR B 1 171 ? -34.594 9.422 4.648 1 96.5 171 TYR B CA 1
ATOM 2694 C C . TYR B 1 171 ? -35.844 8.523 4.75 1 96.5 171 TYR B C 1
ATOM 2696 O O . TYR B 1 171 ? -35.906 7.484 4.094 1 96.5 171 TYR B O 1
ATOM 2704 N N . ALA B 1 172 ? -36.594 8.773 5.602 1 95.75 172 ALA B N 1
ATOM 2705 C CA . ALA B 1 172 ? -37.844 8.031 5.785 1 95.75 172 ALA B CA 1
ATOM 2706 C C . ALA B 1 172 ? -37.562 6.57 6.125 1 95.75 172 ALA B C 1
ATOM 2708 O O . ALA B 1 172 ? -38.094 5.664 5.473 1 95.75 172 ALA B O 1
ATOM 2709 N N . LEU B 1 173 ? -36.844 6.207 7.031 1 90.31 173 LEU B N 1
ATOM 2710 C CA . LEU B 1 173 ? -36.438 4.871 7.469 1 90.31 173 LEU B CA 1
ATOM 2711 C C . LEU B 1 173 ? -37.344 4.383 8.602 1 90.31 173 LEU B C 1
ATOM 2713 O O . LEU B 1 173 ? -37.906 5.188 9.344 1 90.31 173 LEU B O 1
#

Organism: NCBI:txid1812858

pLDDT: mean 96.2, std 4.95, range [69.5, 99.0]

Radius of gyration: 22.62 Å; Cα contacts (8 Å, |Δi|>4): 785; chains: 2; bounding box: 63×54×49 Å

Nearest PDB structures (foldseek):
  6ag8-assembly1_C  TM=7.497E-01  e=3.495E-09  Escherichia coli K-12
  6pua-assembly1_A  TM=6.185E-01  e=1.476E-08  Vibrio cholerae O1 biovar El Tor str. N16961
  3vbp-assembly1_E  TM=5.406E-01  e=8.789E-09  Bacillus cereus SJ1
  3vbk-assembly1_E  TM=4.960E-01  e=8.322E-08  Bacillus cereus SJ1
  3vbm-assembly1_A  TM=5.114E-01  e=7.022E-07  Bacillus cereus SJ1